Protein AF-A0A1M3NK78-F1 (afdb_monomer)

Radius of gyration: 29.76 Å; Cα contacts (8 Å, |Δi|>4): 459; chains: 1; bounding box: 93×45×105 Å

Solvent-accessible surface area (backbone atoms only — not comparable to full-atom values): 15848 Å² total; per-residue (Å²): 135,89,77,84,83,89,75,88,89,82,81,88,83,78,90,74,83,80,78,79,74,79,74,75,73,71,77,72,78,72,78,76,62,52,41,57,49,88,35,72,71,43,57,72,66,36,44,65,29,30,38,25,54,71,82,40,92,65,67,29,72,33,32,41,41,61,51,68,75,56,89,48,32,14,39,39,46,65,49,71,70,40,26,71,75,41,60,73,48,66,54,44,40,25,31,34,40,30,78,88,67,28,42,34,34,14,27,83,89,64,49,82,72,46,45,24,40,71,44,98,87,73,27,28,37,36,56,94,84,45,53,36,37,40,34,58,67,89,67,77,92,74,85,85,88,80,96,67,61,70,66,61,54,57,61,69,70,66,76,77,92,82,59,83,60,59,63,54,56,66,63,42,45,52,22,43,30,30,67,48,96,90,52,82,58,26,49,34,37,35,44,92,44,85,30,64,86,60,96,59,93,72,82,36,17,26,23,44,60,47,89,82,43,82,50,64,70,59,62,72,44,36,41,41,18,32,37,79,56,96,79,26,44,32,38,27,23,75,86,71,51,73,49,39,25,36,75,51,88,86,33,28,35,45,48,74,83,68,79,78,66,42,39,36,30,70,109

Foldseek 3Di:
DDDDDPDDDDDDDDDDPPPPPPPPPPPPPPQFAFDALPDPLNQVPFAWWWKDFPPDPDTFIKTSHSDDDDDQKGFIGGDPVRCVVPVLVVQWGTWTAGPLRWIWTHGPVRHTDWIWDQDPVRWTATPDPTRMIIHDPPDDDDDDDDPDCPVVVVVVVPDDDDDPVVVVQVPFAWKFKDQDPPDQTWIKGWDQDQFDDAPDDDTKGAMATDPPRPDPVCVQQGFGTWDDGDQWIWTAGPVRDIWIWHDDPQKTWTPPPPDGTMIMHHD

Secondary structure (DSSP, 8-state):
-----------------------------PPP-BPPTTSHHHHHH-EEEEEEETT-S--EEEEEEEEEEETTEEEEE--HHHHHHSGGGGT--EEEEBTTSPEEEE-TTS-EEEEEEEPTTSSEEESTT--EEEEETT--------S-THHHHHHHHS-----TTHHHHTT-EEEEEESBTTB-PEEEEEEEEE-SPPSSSS--E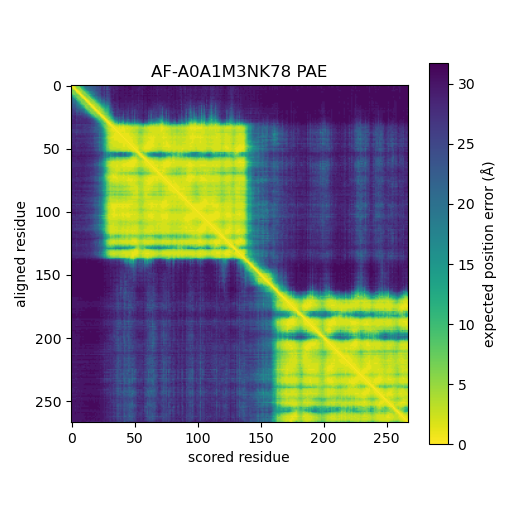EEEE-TT---HHHHHH-EEEEEEETTEEEEEETTS-EEEEEEETTEEEESS--SS--EEEE-

Mean predicted aligned error: 19.14 Å

Nearest PDB structures (foldseek):
  2z4i-assembly1_A  TM=3.840E-01  e=1.516E+00  Esc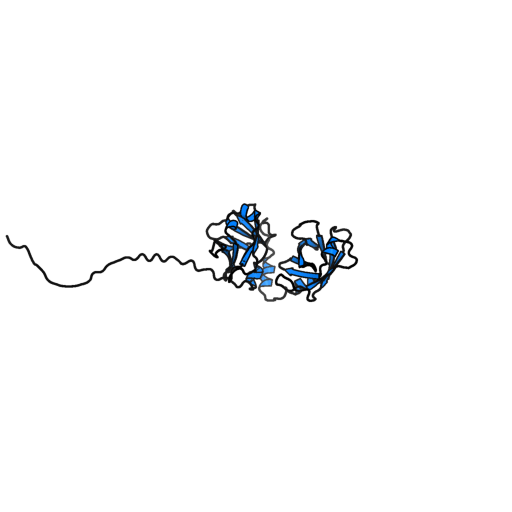herichia coli
  487d-assembly1_J  TM=2.325E-01  e=7.669E-01  Geobacillus stearothermophilus
  5j4d-assembly1_I  TM=2.392E-01  e=3.697E+00  Thermus thermophilus HB27
  5o60-assembly1_G  TM=2.044E-01  e=1.684E+00  Mycolicibacterium smegmatis MC2 155
  6pnr-assembly1_A  TM=3.436E-01  e=6.937E+00  Agathobacter rectalis

Sequence (267 aa):
MAARQKLIMRRAALLALATLAFTAGGAAAQSPKLLAPSSQPVAAVSGAWEISLGGGERKCRVQLNAKEIRGRHMLLGAPAACKASIPILTQAAQWGLGEDGAIHLFKPDGGALYLFRRDATGGFKAEGGADLVLEPVGKSAQETPRSESVTATLNALNGTVPAKDADRAALAGSYATGRARDGGACELRLERVPGPRAKSGGPVWTAALDAACSDEGLRIFDPVGWQYENGRIFLLAKRGSSIGFTRDGDAWRKDPESGRPLWMRKK

pLDDT: mean 73.61, std 18.44, range [27.64, 95.25]

Structure (mmCIF, N/CA/C/O backbone):
data_AF-A0A1M3NK78-F1
#
_entry.id   AF-A0A1M3NK78-F1
#
loop_
_atom_site.group_PDB
_atom_site.id
_atom_site.type_symbol
_atom_site.label_atom_id
_atom_site.label_alt_id
_atom_site.label_comp_id
_atom_site.label_asym_id
_atom_site.label_entity_id
_atom_site.label_seq_id
_atom_site.pdbx_PDB_ins_code
_atom_site.Cartn_x
_atom_site.Cartn_y
_atom_site.Cartn_z
_atom_site.occupancy
_atom_site.B_iso_or_equiv
_atom_site.auth_seq_id
_atom_site.auth_comp_id
_atom_site.auth_asym_id
_atom_site.auth_atom_id
_atom_site.pdbx_PDB_model_num
ATOM 1 N N . MET A 1 1 ? -69.031 12.502 76.635 1.00 47.03 1 MET A N 1
ATOM 2 C CA . MET A 1 1 ? -67.980 13.344 77.252 1.00 47.03 1 MET A CA 1
ATOM 3 C C . MET A 1 1 ? -66.832 12.443 77.686 1.00 47.03 1 MET A C 1
ATOM 5 O O . MET A 1 1 ? -67.122 11.337 78.114 1.00 47.03 1 MET A O 1
ATOM 9 N N . ALA A 1 2 ? -65.595 12.954 77.583 1.00 40.53 2 ALA A N 1
ATOM 10 C CA . ALA A 1 2 ? -64.299 12.353 77.953 1.00 40.53 2 ALA A CA 1
ATOM 11 C C . ALA A 1 2 ? -63.801 11.216 77.031 1.00 40.53 2 ALA A C 1
ATOM 13 O O . ALA A 1 2 ? -64.490 10.229 76.845 1.00 40.53 2 ALA A O 1
ATOM 14 N N . ALA A 1 3 ? -62.620 11.237 76.413 1.00 42.38 3 ALA A N 1
ATOM 15 C CA . ALA A 1 3 ? -61.483 12.159 76.413 1.00 42.38 3 ALA A CA 1
ATOM 16 C C . ALA A 1 3 ? -60.628 11.749 75.186 1.00 42.38 3 ALA A C 1
ATOM 18 O O . ALA A 1 3 ? -60.244 10.592 75.062 1.00 42.38 3 ALA A O 1
ATOM 19 N N . ARG A 1 4 ? -60.493 12.547 74.120 1.00 45.75 4 ARG A N 1
ATOM 20 C CA . ARG A 1 4 ? -59.487 13.613 73.948 1.00 45.75 4 ARG A CA 1
ATOM 21 C C . ARG A 1 4 ? -58.203 13.409 74.768 1.00 45.75 4 ARG A C 1
ATOM 23 O O . ARG A 1 4 ? -58.242 13.375 75.986 1.00 45.75 4 ARG A O 1
ATOM 30 N N . GLN A 1 5 ? -57.077 13.424 74.054 1.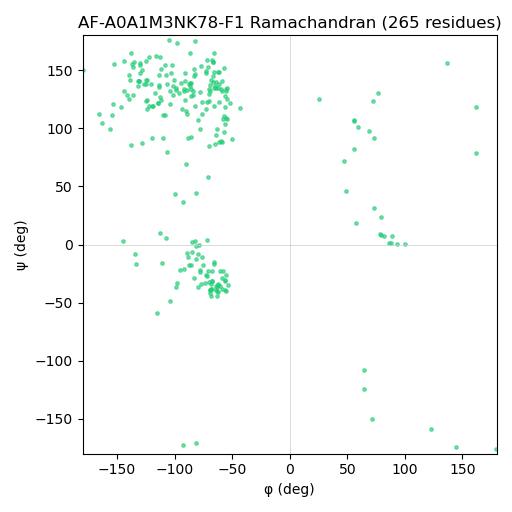00 44.34 5 GLN A N 1
ATOM 31 C CA . GLN A 1 5 ? -55.749 13.812 74.546 1.00 44.34 5 GLN A CA 1
ATOM 32 C C . GLN A 1 5 ? -55.037 12.819 75.483 1.00 44.34 5 GLN A C 1
ATOM 34 O O . GLN A 1 5 ? -55.060 12.954 76.701 1.00 44.34 5 GLN A O 1
ATOM 39 N N . LYS A 1 6 ? -54.226 11.926 74.897 1.00 43.25 6 LYS A N 1
ATOM 40 C CA . LYS A 1 6 ? -52.929 11.575 75.497 1.00 43.25 6 LYS A CA 1
ATOM 41 C C . LYS A 1 6 ? -51.796 12.123 74.639 1.00 43.25 6 LYS A C 1
ATOM 43 O O . LYS A 1 6 ? -51.352 11.562 73.647 1.00 43.25 6 LYS A O 1
ATOM 48 N N . LEU A 1 7 ? -51.456 13.322 75.070 1.00 39.75 7 LEU A N 1
ATOM 49 C CA . LEU A 1 7 ? -50.318 14.171 74.814 1.00 39.75 7 LEU A CA 1
ATOM 50 C C . LEU A 1 7 ? -48.986 13.434 75.112 1.00 39.75 7 LEU A C 1
ATOM 52 O O . LEU A 1 7 ? -48.857 12.819 76.163 1.00 39.75 7 LEU A O 1
ATOM 56 N N . ILE A 1 8 ? -48.015 13.567 74.199 1.00 41.41 8 ILE A N 1
ATOM 57 C CA . ILE A 1 8 ? -46.574 13.794 74.458 1.00 41.41 8 ILE A CA 1
ATOM 58 C C . ILE A 1 8 ? -45.827 12.777 75.353 1.00 41.41 8 ILE A C 1
ATOM 60 O O . ILE A 1 8 ? -45.916 12.847 76.568 1.00 41.41 8 ILE A O 1
ATOM 64 N N . MET A 1 9 ? -44.963 11.938 74.754 1.00 35.03 9 MET A N 1
ATOM 65 C CA . MET A 1 9 ? -43.518 11.803 75.081 1.00 35.03 9 MET A CA 1
ATOM 66 C C . MET A 1 9 ? -42.930 10.489 74.549 1.00 35.03 9 MET A C 1
ATOM 68 O O . MET A 1 9 ? -43.307 9.419 75.013 1.00 35.03 9 MET A O 1
ATOM 72 N N . ARG A 1 10 ? -41.941 10.607 73.651 1.00 40.50 10 ARG A N 1
ATOM 73 C CA . ARG A 1 10 ? -40.695 9.807 73.514 1.00 40.50 10 ARG A CA 1
ATOM 74 C C . ARG A 1 10 ? -40.161 10.044 72.094 1.00 40.50 10 ARG A C 1
ATOM 76 O O . ARG A 1 10 ? -40.597 9.423 71.142 1.00 40.50 10 ARG A O 1
ATOM 83 N N . ARG A 1 11 ? -39.504 11.186 71.875 1.00 40.56 11 ARG A N 1
ATOM 84 C CA . ARG A 1 11 ? -38.034 11.316 71.836 1.00 40.56 11 ARG A CA 1
ATOM 85 C C . ARG A 1 11 ? -37.379 10.381 70.809 1.00 40.56 11 ARG A C 1
ATOM 87 O O . ARG A 1 11 ? -37.206 9.205 71.078 1.00 40.56 11 ARG A O 1
ATOM 94 N N . ALA A 1 12 ? -36.949 11.018 69.718 1.00 42.84 12 ALA A N 1
ATOM 95 C CA . ALA A 1 12 ? -35.743 10.734 68.947 1.00 42.84 12 ALA A CA 1
ATOM 96 C C . ALA A 1 12 ? -35.595 9.332 68.336 1.00 42.84 12 ALA A C 1
ATOM 98 O O . ALA A 1 12 ? -35.097 8.422 68.982 1.00 42.84 12 ALA A O 1
ATOM 99 N N . ALA A 1 13 ? -35.866 9.228 67.035 1.00 44.59 13 ALA A N 1
ATOM 100 C CA . ALA A 1 13 ? -35.046 8.416 66.141 1.00 44.59 13 ALA A CA 1
ATOM 101 C C . ALA A 1 13 ? -35.309 8.812 64.682 1.00 44.59 13 ALA A C 1
ATOM 103 O O . ALA A 1 13 ? -36.319 8.446 64.097 1.00 44.59 13 ALA A O 1
ATOM 104 N N . LEU A 1 14 ? -34.340 9.547 64.136 1.00 43.34 14 LEU A N 1
ATOM 105 C CA . LEU A 1 14 ? -33.845 9.408 62.767 1.00 43.34 14 LEU A CA 1
ATOM 106 C C . LEU A 1 14 ? -34.782 9.815 61.617 1.00 43.34 14 LEU A C 1
ATOM 108 O O . LEU A 1 14 ? -35.556 9.031 61.077 1.00 43.34 14 LEU A O 1
ATOM 112 N N . LEU A 1 15 ? -34.546 11.048 61.148 1.00 46.38 15 LEU A N 1
ATOM 113 C CA . LEU A 1 15 ? -34.540 11.356 59.720 1.00 46.38 15 LEU A CA 1
ATOM 114 C C . LEU A 1 15 ? -33.784 10.244 58.973 1.00 46.38 15 LEU A C 1
ATOM 116 O O . LEU A 1 15 ? -32.578 10.091 59.162 1.00 46.38 15 LEU A O 1
ATOM 120 N N . ALA A 1 16 ? -34.466 9.531 58.085 1.00 47.75 16 ALA A N 1
ATOM 121 C CA . ALA A 1 16 ? -33.820 8.800 57.007 1.00 47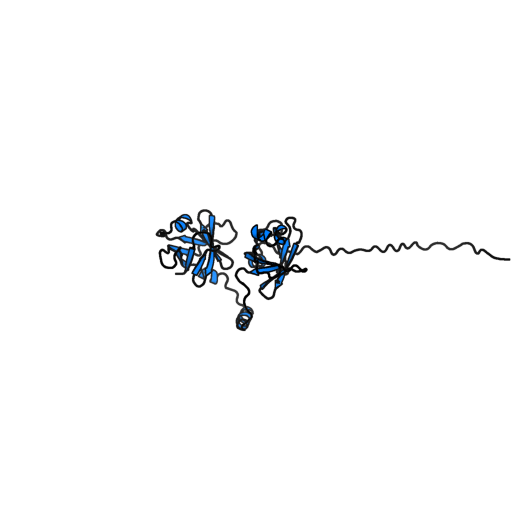.75 16 ALA A CA 1
ATOM 122 C C . ALA A 1 16 ? -34.349 9.362 55.687 1.00 47.75 16 ALA A C 1
ATOM 124 O O . ALA A 1 16 ? -35.385 8.945 55.172 1.00 47.75 16 ALA A O 1
ATOM 125 N N . LEU A 1 17 ? -33.628 10.366 55.176 1.00 46.12 17 LEU A N 1
ATOM 126 C CA . LEU A 1 17 ? -33.646 10.725 53.765 1.00 46.12 17 LEU A CA 1
ATOM 127 C C . LEU A 1 17 ? -33.279 9.471 52.963 1.00 46.12 17 LEU A C 1
ATOM 129 O O . LEU A 1 17 ? -32.121 9.063 52.953 1.00 46.12 17 LEU A O 1
ATOM 133 N N . ALA A 1 18 ? -34.239 8.889 52.256 1.00 45.50 18 ALA A N 1
ATOM 134 C CA . ALA A 1 18 ? -33.943 7.988 51.152 1.00 45.50 18 ALA A CA 1
ATOM 135 C C . ALA A 1 18 ? -33.860 8.817 49.863 1.00 45.50 18 ALA A C 1
ATOM 137 O O . ALA A 1 18 ? -34.722 8.751 48.990 1.00 45.50 18 ALA A O 1
ATOM 138 N N . THR A 1 19 ? -32.819 9.643 49.755 1.00 50.75 19 THR A N 1
ATOM 139 C CA . THR A 1 19 ? -32.325 10.102 48.455 1.00 50.75 19 THR A CA 1
ATOM 140 C C . THR A 1 19 ? -31.809 8.875 47.714 1.00 50.75 19 THR A C 1
ATOM 142 O O . THR A 1 19 ? -30.668 8.460 47.910 1.00 50.75 19 THR A O 1
ATOM 145 N N . LEU A 1 20 ? -32.659 8.272 46.879 1.00 47.66 20 LEU A N 1
ATOM 146 C CA . LEU A 1 20 ? -32.220 7.377 45.814 1.00 47.66 20 LEU A CA 1
ATOM 147 C C . LEU A 1 20 ? -31.401 8.213 44.828 1.00 47.66 20 LEU A C 1
ATOM 149 O O . LEU A 1 20 ? -31.917 8.767 43.860 1.00 47.66 20 LEU A O 1
ATOM 153 N N . ALA A 1 21 ? -30.107 8.336 45.115 1.00 46.28 21 ALA A N 1
ATOM 154 C CA . ALA A 1 21 ? -29.130 8.733 44.127 1.00 46.28 21 ALA A CA 1
ATOM 155 C C . ALA A 1 21 ? -29.129 7.639 43.055 1.00 46.28 21 ALA A C 1
ATOM 157 O O . ALA A 1 21 ? -28.539 6.575 43.234 1.00 46.28 21 ALA A O 1
ATOM 158 N N . PHE A 1 22 ? -29.830 7.898 41.950 1.00 48.16 22 PHE A N 1
ATOM 159 C CA . PHE A 1 22 ? -29.564 7.247 40.677 1.00 48.16 22 PHE A CA 1
ATOM 160 C C . PHE A 1 22 ? -28.112 7.576 40.318 1.00 48.16 22 PHE A C 1
ATOM 162 O O . PHE A 1 22 ? -27.818 8.578 39.667 1.00 48.16 22 PHE A O 1
ATOM 169 N N . THR A 1 23 ? -27.174 6.751 40.775 1.00 44.56 23 THR A N 1
ATOM 170 C CA . THR A 1 23 ? -25.858 6.672 40.162 1.00 44.56 23 THR A CA 1
ATOM 171 C C . THR A 1 23 ? -26.075 6.015 38.808 1.00 44.56 23 THR A C 1
ATOM 173 O O . THR A 1 23 ? -25.968 4.804 38.635 1.00 44.56 23 THR A O 1
ATOM 176 N N . ALA A 1 24 ? -26.435 6.839 37.822 1.00 46.09 24 ALA A N 1
ATOM 177 C CA . ALA A 1 24 ? -26.197 6.520 36.430 1.00 46.09 24 ALA A CA 1
ATOM 178 C C . ALA A 1 24 ? -24.680 6.356 36.295 1.00 46.09 24 ALA A C 1
ATOM 180 O O . ALA A 1 24 ? -23.945 7.321 36.089 1.00 46.09 24 ALA A O 1
ATOM 181 N N . GLY A 1 25 ? -24.205 5.130 36.519 1.00 41.41 25 GLY A N 1
ATOM 182 C CA . GLY A 1 25 ? -22.872 4.708 36.149 1.00 41.41 25 GLY A CA 1
ATOM 183 C C . GLY A 1 25 ? -22.788 4.841 34.642 1.00 41.41 25 GLY A C 1
ATOM 184 O O . GLY A 1 25 ? -23.122 3.912 33.913 1.00 41.41 25 GLY A O 1
ATOM 185 N N . GLY A 1 26 ? -22.407 6.028 34.172 1.00 41.09 26 GLY A N 1
ATOM 186 C CA . GLY A 1 26 ? -21.929 6.201 32.819 1.00 41.09 26 GLY A CA 1
ATOM 187 C C . GLY A 1 26 ? -20.788 5.215 32.668 1.00 41.09 26 GLY A C 1
ATOM 188 O O . GLY A 1 26 ? -19.748 5.378 33.305 1.00 41.09 26 GLY A O 1
ATOM 189 N N . ALA A 1 27 ? -21.018 4.152 31.900 1.00 42.66 27 ALA A N 1
ATOM 190 C CA . ALA A 1 27 ? -19.960 3.274 31.453 1.00 42.66 27 ALA A CA 1
ATOM 191 C C . ALA A 1 27 ? -18.972 4.169 30.706 1.00 42.66 27 ALA A C 1
ATOM 193 O O . ALA A 1 27 ? -19.208 4.554 29.562 1.00 42.66 27 ALA A O 1
ATOM 194 N N . ALA A 1 28 ? -17.915 4.595 31.398 1.00 41.78 28 ALA A N 1
ATOM 195 C CA . ALA A 1 28 ? -16.811 5.289 30.778 1.00 41.78 28 ALA A CA 1
ATOM 196 C C . ALA A 1 28 ? -16.290 4.328 29.714 1.00 41.78 28 ALA A C 1
ATOM 198 O O . ALA A 1 28 ? -15.755 3.271 30.051 1.00 41.78 28 ALA A O 1
ATOM 199 N N . ALA A 1 29 ? -16.540 4.649 28.444 1.00 53.59 29 ALA A N 1
ATOM 200 C CA . ALA A 1 29 ? -16.001 3.902 27.325 1.00 53.59 29 ALA A CA 1
ATOM 201 C C . ALA A 1 29 ? -14.482 3.895 27.507 1.00 53.59 29 ALA A C 1
ATOM 203 O O . ALA A 1 29 ? -13.826 4.926 27.358 1.00 53.59 29 ALA A O 1
ATOM 204 N N . GLN A 1 30 ? -13.947 2.761 27.957 1.00 58.94 30 GLN A N 1
ATOM 205 C CA . GLN A 1 30 ? -12.525 2.622 28.207 1.00 58.94 30 GLN A CA 1
ATOM 206 C C . GLN A 1 30 ? -11.816 2.841 26.876 1.00 58.94 30 GLN A C 1
ATOM 208 O O . GLN A 1 30 ? -12.112 2.164 25.889 1.00 58.94 30 GLN A O 1
ATOM 213 N N . SER A 1 31 ? -10.915 3.823 26.837 1.00 68.12 31 SER A N 1
ATOM 214 C CA . SER A 1 31 ? -10.095 4.064 25.657 1.00 68.12 31 SER A CA 1
ATOM 215 C C . SER A 1 31 ? -9.361 2.772 25.297 1.00 68.12 31 SER A C 1
ATOM 217 O O . SER A 1 31 ? -8.778 2.142 26.186 1.00 68.12 31 SER A O 1
ATOM 219 N N . PRO A 1 32 ? -9.386 2.352 24.023 1.00 80.56 32 PRO A N 1
ATOM 220 C CA . PRO A 1 32 ? -8.800 1.083 23.632 1.00 80.56 32 PRO A CA 1
ATOM 221 C C . PRO A 1 32 ? -7.304 1.086 23.929 1.00 80.56 32 PRO A C 1
ATOM 223 O O . PRO A 1 32 ? -6.597 2.069 23.680 1.00 80.56 32 PRO A O 1
ATOM 226 N N . LYS A 1 33 ? -6.802 -0.030 24.456 1.00 88.31 33 LYS A N 1
ATOM 227 C CA . LYS A 1 33 ? -5.370 -0.204 24.666 1.00 88.31 33 LYS A CA 1
ATOM 228 C C . LYS A 1 33 ? -4.726 -0.538 23.326 1.00 88.31 33 LYS A C 1
ATOM 230 O O . LYS A 1 33 ? -4.801 -1.664 22.843 1.00 88.31 33 LYS A O 1
ATOM 235 N N . LEU A 1 34 ? -4.145 0.483 22.708 1.00 90.12 34 LEU A N 1
ATOM 236 C CA . LEU A 1 34 ? -3.530 0.376 21.390 1.00 90.12 34 LEU A CA 1
ATOM 237 C C . LEU A 1 34 ? -2.107 -0.178 21.483 1.00 90.12 34 LEU A C 1
ATOM 239 O O . LEU A 1 34 ? -1.371 0.120 22.424 1.00 90.12 34 LEU A O 1
ATOM 243 N N . LEU A 1 35 ? -1.693 -0.936 20.477 1.00 80.69 35 LEU A N 1
ATOM 244 C CA . LEU A 1 35 ? -0.327 -1.404 20.284 1.00 80.69 35 LEU A CA 1
ATOM 245 C C . LEU A 1 35 ? 0.606 -0.260 19.863 1.00 80.69 35 LEU A C 1
ATOM 247 O O . LEU A 1 35 ? 0.179 0.781 19.368 1.00 80.69 35 LEU A O 1
ATOM 251 N N . ALA A 1 36 ? 1.908 -0.451 20.080 1.00 85.88 36 ALA A N 1
ATOM 252 C CA . ALA A 1 36 ? 2.916 0.522 19.671 1.00 85.88 36 ALA A CA 1
ATOM 253 C C . ALA A 1 36 ? 3.034 0.586 18.130 1.00 85.88 36 ALA A C 1
ATOM 255 O O . ALA A 1 36 ? 3.032 -0.475 17.494 1.00 85.88 36 ALA A O 1
ATOM 256 N N . PRO A 1 37 ? 3.220 1.777 17.524 1.00 76.62 37 PRO A N 1
ATOM 257 C CA . PRO A 1 37 ? 3.344 1.928 16.068 1.00 76.62 37 PRO A CA 1
ATOM 258 C C . PRO A 1 37 ? 4.464 1.091 15.428 1.00 76.62 37 PRO A C 1
ATOM 260 O O . PRO A 1 37 ? 4.333 0.621 14.304 1.00 76.62 37 PRO A O 1
ATOM 263 N N . SER A 1 38 ? 5.556 0.855 16.160 1.00 77.69 38 SER A N 1
ATOM 264 C CA . SER A 1 38 ? 6.699 0.043 15.718 1.00 77.69 38 SER A CA 1
ATOM 265 C C . SER A 1 38 ? 6.504 -1.470 15.880 1.00 77.69 38 SER A C 1
ATOM 267 O O . SER A 1 38 ? 7.403 -2.245 15.553 1.00 77.69 38 SER A O 1
ATOM 269 N N . SER A 1 39 ? 5.363 -1.916 16.411 1.00 72.00 39 SER A N 1
ATOM 270 C CA . SER A 1 39 ? 5.122 -3.332 16.679 1.00 72.00 39 SER A CA 1
ATOM 271 C C . SER A 1 39 ? 4.881 -4.133 15.395 1.00 72.00 39 SER A C 1
ATOM 273 O O . SER A 1 39 ? 4.290 -3.658 14.424 1.00 72.00 39 SER A O 1
ATOM 275 N N . GLN A 1 40 ? 5.304 -5.398 15.400 1.00 75.50 40 GLN A N 1
ATOM 276 C CA . GLN A 1 40 ? 5.126 -6.297 14.260 1.00 75.50 40 GLN A CA 1
ATOM 277 C C . GLN A 1 40 ? 3.651 -6.510 13.852 1.00 75.50 40 GLN A C 1
ATOM 279 O O . GLN A 1 40 ? 3.393 -6.541 12.647 1.00 75.50 40 GLN A O 1
ATOM 284 N N . PRO A 1 41 ? 2.672 -6.609 14.778 1.00 74.38 41 PRO A N 1
ATOM 285 C CA . PRO A 1 41 ? 1.257 -6.676 14.406 1.00 74.38 41 PRO A CA 1
ATOM 286 C C . PRO A 1 41 ? 0.764 -5.411 13.694 1.00 74.38 41 PRO A C 1
ATOM 288 O O . PRO A 1 41 ? 0.043 -5.512 12.705 1.00 74.38 41 PRO A O 1
ATOM 291 N N . VAL A 1 42 ? 1.202 -4.225 14.134 1.00 77.75 42 VAL A N 1
ATOM 292 C CA . VAL A 1 42 ? 0.881 -2.963 13.450 1.00 77.75 42 VAL A CA 1
ATOM 293 C C . VAL A 1 42 ? 1.473 -2.948 12.044 1.00 77.75 42 VAL A C 1
ATOM 295 O O . VAL A 1 42 ? 0.765 -2.613 11.095 1.00 77.75 42 VAL A O 1
ATOM 298 N N . ALA A 1 43 ? 2.728 -3.372 11.879 1.00 71.25 43 ALA A N 1
ATOM 299 C CA . ALA A 1 43 ? 3.358 -3.466 10.563 1.00 71.25 43 ALA A CA 1
ATOM 300 C C . ALA A 1 43 ? 2.622 -4.437 9.619 1.00 71.25 43 ALA A C 1
ATOM 302 O O . ALA A 1 43 ? 2.528 -4.168 8.427 1.00 71.25 43 ALA A O 1
ATOM 303 N N . ALA A 1 44 ? 2.069 -5.537 10.144 1.00 76.19 44 ALA A N 1
ATOM 304 C CA . ALA A 1 44 ? 1.328 -6.528 9.359 1.00 76.19 44 ALA A CA 1
ATOM 305 C C . ALA A 1 44 ? -0.049 -6.039 8.874 1.00 76.19 44 ALA A C 1
ATOM 307 O O . ALA A 1 44 ? -0.553 -6.532 7.869 1.00 76.19 44 ALA A O 1
ATOM 308 N N . VAL A 1 45 ? -0.665 -5.100 9.597 1.00 84.06 45 VAL A N 1
ATOM 309 C CA . VAL A 1 45 ? -1.976 -4.518 9.255 1.00 84.06 45 VAL A CA 1
ATOM 310 C C . VAL A 1 45 ? -1.832 -3.205 8.475 1.00 84.06 45 VAL A C 1
ATOM 312 O O . VAL A 1 45 ? -2.741 -2.805 7.750 1.00 84.06 45 VAL A O 1
ATOM 315 N N . SER A 1 46 ? -0.687 -2.537 8.588 1.00 84.56 46 SER A N 1
ATOM 316 C CA . SER A 1 46 ? -0.400 -1.297 7.866 1.00 84.56 46 SER A CA 1
ATOM 317 C C . SER A 1 46 ? -0.323 -1.514 6.353 1.00 84.56 46 SER A C 1
ATOM 319 O O . SER A 1 46 ? 0.116 -2.557 5.873 1.00 84.56 46 SER A O 1
ATOM 321 N N . GLY A 1 47 ? -0.707 -0.497 5.587 1.00 82.12 47 GLY A N 1
ATOM 322 C CA . GLY A 1 47 ? -0.738 -0.533 4.128 1.00 82.12 47 GLY A CA 1
ATOM 323 C C . GLY A 1 47 ? -2.117 -0.224 3.562 1.00 82.12 47 GLY A C 1
ATOM 324 O O . GLY A 1 47 ? -2.934 0.440 4.207 1.00 82.12 47 GLY A O 1
ATOM 325 N N . ALA A 1 48 ? -2.339 -0.666 2.324 1.00 84.94 48 ALA A N 1
ATOM 326 C CA . ALA A 1 48 ? -3.508 -0.287 1.545 1.00 84.94 48 ALA A CA 1
ATOM 327 C C . ALA A 1 48 ? -4.674 -1.240 1.789 1.00 84.94 48 ALA A C 1
ATOM 329 O O . ALA A 1 48 ? -4.518 -2.457 1.702 1.00 84.94 48 ALA A O 1
ATOM 330 N N . TRP A 1 49 ? -5.845 -0.656 2.021 1.00 90.44 49 TRP A N 1
ATOM 331 C CA . TRP A 1 49 ? -7.098 -1.364 2.258 1.00 90.44 49 TRP A CA 1
ATOM 332 C C . TRP A 1 49 ? -8.195 -0.801 1.365 1.00 90.44 49 TRP A C 1
ATOM 334 O O . TRP A 1 49 ? -8.204 0.393 1.058 1.00 90.44 49 TRP A O 1
ATOM 344 N N . GLU A 1 50 ? -9.120 -1.653 0.948 1.00 91.19 50 GLU A N 1
ATOM 345 C CA . GLU A 1 50 ? -10.361 -1.240 0.305 1.00 91.19 50 GLU A CA 1
ATOM 346 C C . GLU A 1 50 ? -11.440 -1.119 1.371 1.00 91.19 50 GLU A C 1
ATOM 348 O O . GLU A 1 50 ? -11.784 -2.100 2.021 1.00 91.19 50 GLU A O 1
ATOM 353 N N . ILE A 1 51 ? -11.958 0.090 1.571 1.00 90.94 51 ILE A N 1
ATOM 354 C CA . ILE A 1 51 ? -13.119 0.325 2.419 1.00 90.94 51 ILE A CA 1
ATOM 355 C C . ILE A 1 51 ? -14.374 0.441 1.556 1.00 90.94 51 ILE A C 1
ATOM 357 O O . ILE A 1 51 ? -14.383 1.160 0.552 1.00 90.94 51 ILE A O 1
ATOM 361 N N . SER A 1 52 ? -15.435 -0.250 1.949 1.00 89.75 52 SER A N 1
ATOM 362 C CA . SER A 1 52 ? -16.761 -0.159 1.335 1.00 89.75 52 SER A CA 1
ATOM 363 C C . SER A 1 52 ? -17.824 0.055 2.409 1.00 89.75 52 SER A C 1
ATOM 365 O O . SER A 1 52 ? -17.608 -0.258 3.580 1.00 89.75 52 SER A O 1
ATOM 367 N N . LEU A 1 53 ? -18.955 0.631 2.005 1.00 86.06 53 LEU A N 1
ATOM 368 C CA . LEU A 1 53 ? -20.154 0.780 2.825 1.00 86.06 53 LEU A CA 1
ATOM 369 C C . LEU A 1 53 ? -21.256 -0.093 2.220 1.00 86.06 53 LEU A C 1
ATOM 371 O O . LEU A 1 53 ? -21.446 -0.065 1.006 1.00 86.06 53 LEU A O 1
ATOM 375 N N . GLY A 1 54 ? -21.999 -0.833 3.036 1.00 71.88 54 GLY A N 1
ATOM 376 C CA . GLY A 1 54 ? -23.144 -1.612 2.569 1.00 71.88 54 GLY A CA 1
ATOM 377 C C . GLY A 1 54 ? -22.785 -2.9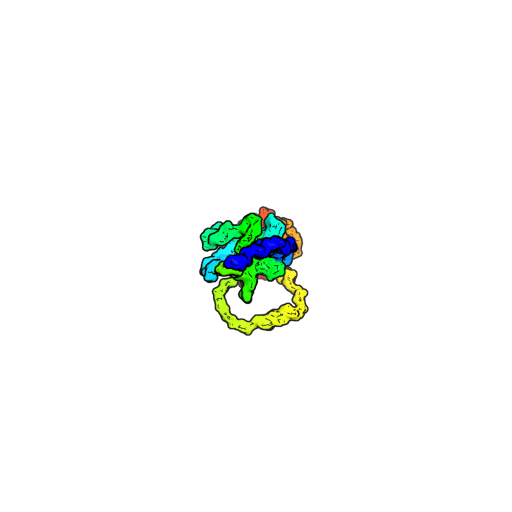45 1.902 1.00 71.88 54 GLY A C 1
ATOM 378 O O . GLY A 1 54 ? -23.616 -3.486 1.179 1.00 71.88 54 GLY A O 1
ATOM 379 N N . GLY A 1 55 ? -21.510 -3.364 1.947 1.00 62.19 55 GLY A N 1
ATOM 380 C CA . GLY A 1 55 ? -20.963 -4.310 0.959 1.00 62.19 55 GLY A CA 1
ATOM 381 C C . GLY A 1 55 ? -21.090 -3.809 -0.491 1.00 62.19 55 GLY A C 1
ATOM 382 O O . GLY A 1 55 ? -21.046 -4.601 -1.428 1.00 62.19 55 GLY A O 1
ATOM 383 N N . GLY A 1 56 ? -21.304 -2.501 -0.679 1.00 62.09 56 GLY A N 1
ATOM 384 C CA . GLY A 1 56 ? -21.621 -1.907 -1.968 1.00 62.09 56 GLY A CA 1
ATOM 385 C C . GLY A 1 56 ? -20.464 -1.987 -2.959 1.00 62.09 56 GLY A C 1
ATOM 386 O O . GLY A 1 56 ? -19.292 -2.039 -2.586 1.00 62.09 56 GLY A O 1
ATOM 387 N N . GLU A 1 57 ? -20.797 -1.908 -4.248 1.00 61.66 57 GLU A N 1
ATOM 388 C CA . GLU A 1 57 ? -19.829 -1.992 -5.354 1.00 61.66 57 GLU A CA 1
ATOM 389 C C . GLU A 1 57 ? -18.734 -0.917 -5.287 1.00 61.66 57 GLU A C 1
ATOM 391 O O . GLU A 1 57 ? -17.647 -1.059 -5.854 1.00 61.66 57 GLU A O 1
ATOM 396 N N . ARG A 1 58 ? -19.003 0.192 -4.587 1.00 71.69 58 ARG A N 1
ATOM 397 C CA . ARG A 1 58 ? -18.098 1.333 -4.528 1.00 71.69 58 ARG A CA 1
ATOM 398 C C . ARG A 1 58 ? -17.054 1.161 -3.429 1.00 71.69 58 ARG A C 1
ATOM 400 O O . ARG A 1 58 ? -17.238 1.581 -2.288 1.00 71.69 58 ARG A O 1
ATOM 407 N N . LYS A 1 59 ? -15.914 0.603 -3.825 1.00 82.88 59 LYS A N 1
ATOM 408 C CA . LYS A 1 59 ? -14.727 0.463 -2.981 1.00 82.88 59 LYS A CA 1
ATOM 409 C C . LYS A 1 59 ? -13.841 1.704 -3.047 1.00 82.88 59 LYS A C 1
ATOM 411 O O . LYS A 1 59 ? -13.604 2.274 -4.112 1.00 82.88 59 LYS A O 1
ATOM 416 N N . CYS A 1 60 ? -13.337 2.123 -1.895 1.00 84.69 60 CYS A N 1
ATOM 417 C CA . CYS A 1 60 ? -12.419 3.243 -1.743 1.00 84.69 60 CYS A CA 1
ATOM 418 C C . CYS A 1 60 ? -11.089 2.748 -1.187 1.00 84.69 60 CYS A C 1
ATOM 420 O O . CYS A 1 60 ? -11.059 2.071 -0.166 1.00 84.69 60 CYS A O 1
ATOM 422 N N . ARG A 1 61 ? -9.968 3.116 -1.809 1.00 89.56 61 ARG A N 1
ATOM 423 C CA . ARG A 1 61 ? -8.654 2.752 -1.271 1.00 89.56 61 ARG A CA 1
ATOM 424 C C . ARG A 1 61 ? -8.229 3.735 -0.182 1.00 89.56 61 ARG A C 1
ATOM 426 O O . ARG A 1 61 ? -8.050 4.923 -0.452 1.00 89.56 61 ARG A O 1
ATOM 433 N N . VAL A 1 62 ? -8.023 3.229 1.029 1.00 89.06 62 VAL A N 1
ATOM 434 C CA . VAL A 1 62 ? -7.465 3.959 2.175 1.00 89.06 62 VAL A CA 1
ATOM 435 C C . VAL A 1 62 ? -6.091 3.403 2.549 1.00 89.06 62 VAL A C 1
ATOM 437 O O . VAL A 1 62 ? -5.729 2.295 2.160 1.00 89.06 62 VAL A O 1
ATOM 440 N N . GLN A 1 63 ? -5.314 4.192 3.287 1.00 87.31 63 GLN A N 1
ATOM 441 C CA . GLN A 1 63 ? -3.988 3.831 3.776 1.00 87.31 63 GLN A CA 1
ATOM 442 C C . GLN A 1 63 ? -3.943 3.835 5.300 1.00 87.31 63 GLN A C 1
ATOM 444 O O . GLN A 1 63 ? -4.111 4.881 5.931 1.00 87.31 63 GLN A O 1
ATOM 449 N N . LEU A 1 64 ? -3.643 2.679 5.882 1.00 90.69 64 LEU A N 1
ATOM 450 C CA . LEU A 1 64 ? -3.300 2.531 7.291 1.00 90.69 64 LEU A CA 1
ATOM 451 C C . LEU A 1 64 ? -1.789 2.736 7.430 1.00 90.69 64 LEU A C 1
ATOM 453 O O . LEU A 1 64 ? -1.002 1.815 7.235 1.00 90.69 64 LEU A O 1
ATOM 457 N N . ASN A 1 65 ? -1.356 3.972 7.678 1.00 82.44 65 ASN A N 1
ATOM 458 C CA . ASN A 1 65 ? 0.071 4.286 7.760 1.00 82.44 65 ASN A CA 1
ATOM 459 C C . ASN A 1 65 ? 0.571 4.011 9.177 1.00 82.44 65 ASN A C 1
ATOM 461 O O . ASN A 1 65 ? -0.025 4.532 10.109 1.00 82.44 65 ASN A O 1
ATOM 465 N N . ALA A 1 66 ? 1.707 3.332 9.346 1.00 79.19 66 ALA A N 1
ATOM 466 C CA . ALA A 1 66 ? 2.333 3.104 10.658 1.00 79.19 66 ALA A CA 1
ATOM 467 C C . ALA A 1 66 ? 2.979 4.365 11.280 1.00 79.19 66 ALA A C 1
ATOM 469 O O . ALA A 1 66 ? 3.636 4.300 12.318 1.00 79.19 66 ALA A O 1
ATOM 470 N N . LYS A 1 67 ? 2.845 5.531 10.632 1.00 78.06 67 LYS A N 1
ATOM 471 C CA . LYS A 1 67 ? 3.400 6.791 11.129 1.00 78.06 67 LYS A CA 1
ATOM 472 C C . LYS A 1 67 ? 2.585 7.272 12.325 1.00 78.06 67 LYS A C 1
ATOM 474 O O . LYS A 1 67 ? 1.417 7.631 12.165 1.00 78.06 67 LYS A O 1
ATOM 479 N N . GLU A 1 68 ? 3.232 7.342 13.482 1.00 81.06 68 GLU A N 1
ATOM 480 C CA . GLU A 1 68 ? 2.673 7.950 14.686 1.00 81.06 68 GLU A CA 1
ATOM 481 C C . GLU A 1 68 ? 2.325 9.428 14.449 1.00 81.06 68 GLU A C 1
ATOM 483 O O . GLU A 1 68 ? 3.110 10.193 13.879 1.00 81.06 68 GLU A O 1
ATOM 488 N N . ILE A 1 69 ? 1.130 9.822 14.887 1.00 74.75 69 ILE A N 1
ATOM 489 C CA . ILE A 1 69 ? 0.688 11.219 14.954 1.00 74.75 69 ILE A CA 1
ATOM 490 C C . ILE A 1 69 ? 0.734 11.712 16.397 1.00 74.75 69 ILE A C 1
ATOM 492 O O . ILE A 1 69 ? 1.228 12.808 16.656 1.00 74.75 69 ILE A O 1
ATOM 496 N N . ARG A 1 70 ? 0.164 10.932 17.323 1.00 75.31 70 ARG A N 1
ATOM 497 C CA . ARG A 1 70 ? 0.068 11.283 18.741 1.00 75.31 70 ARG A CA 1
ATOM 498 C C . ARG A 1 70 ? -0.028 10.018 19.588 1.00 75.31 70 ARG A C 1
ATOM 500 O O . ARG A 1 70 ? -1.051 9.333 19.564 1.00 75.31 70 ARG A O 1
ATOM 507 N N . GLY A 1 71 ? 1.008 9.728 20.368 1.00 83.12 71 GLY A N 1
ATOM 508 C CA . GLY A 1 71 ? 1.013 8.586 21.276 1.00 83.12 71 GLY A CA 1
ATOM 509 C C . GLY A 1 71 ? 0.951 7.269 20.507 1.00 83.12 71 GLY A C 1
ATOM 510 O O . GLY A 1 71 ? 1.911 6.861 19.879 1.00 83.12 71 GLY A O 1
ATOM 511 N N . ARG A 1 72 ? -0.179 6.562 20.547 1.00 85.19 72 ARG A N 1
ATOM 512 C CA . ARG A 1 72 ? -0.339 5.300 19.793 1.00 85.19 72 ARG A CA 1
ATOM 513 C C . ARG A 1 72 ? -1.259 5.425 18.580 1.00 85.19 72 ARG A C 1
ATOM 515 O O . ARG A 1 72 ? -1.552 4.433 17.922 1.00 85.19 72 ARG A O 1
ATOM 522 N N . HIS A 1 73 ? -1.707 6.642 18.279 1.00 83.94 73 HIS A N 1
ATOM 523 C CA . HIS A 1 73 ? -2.547 6.927 17.124 1.00 83.94 73 HIS A CA 1
ATOM 524 C C . HIS A 1 73 ? -1.673 7.174 15.901 1.00 83.94 73 HIS A C 1
ATOM 526 O O . HIS A 1 73 ? -0.684 7.912 15.958 1.00 83.94 73 HIS A O 1
ATOM 532 N N . MET A 1 74 ? -2.071 6.591 14.780 1.00 91.31 74 MET A N 1
ATOM 533 C CA . MET A 1 74 ? -1.331 6.613 13.529 1.00 91.31 74 MET A CA 1
ATOM 534 C C . MET A 1 74 ? -2.163 7.224 12.399 1.00 91.31 74 MET A C 1
ATOM 536 O O . MET A 1 74 ? -3.385 7.330 12.497 1.00 91.31 74 MET A O 1
ATOM 540 N N . LEU A 1 75 ? -1.513 7.661 11.320 1.00 85.94 75 LEU A N 1
ATOM 541 C CA . LEU A 1 75 ? -2.179 8.386 10.232 1.00 85.94 75 LEU A CA 1
ATOM 542 C C . LEU A 1 75 ? -3.086 7.486 9.380 1.00 85.94 75 LEU A C 1
ATOM 544 O O . LEU A 1 75 ? -2.610 6.550 8.732 1.00 85.94 75 LEU A O 1
ATOM 548 N N . LEU A 1 76 ? -4.371 7.842 9.281 1.00 88.56 76 LEU A N 1
ATOM 549 C CA . LEU A 1 76 ? -5.281 7.297 8.271 1.00 88.56 76 LEU A CA 1
ATOM 550 C C . LEU A 1 76 ? -5.228 8.174 7.012 1.00 88.56 76 LEU A C 1
ATOM 552 O O . LEU A 1 76 ? -5.633 9.336 7.022 1.00 88.56 76 LEU A O 1
ATOM 556 N N . GLY A 1 77 ? -4.746 7.613 5.907 1.00 82.81 77 GLY A N 1
ATOM 557 C CA . GLY A 1 77 ? -4.769 8.260 4.601 1.00 82.81 77 GLY A CA 1
ATOM 558 C C . GLY A 1 77 ? -6.057 7.932 3.853 1.00 82.81 77 GLY A C 1
ATOM 559 O O . GLY A 1 77 ? -6.239 6.801 3.419 1.00 82.81 77 GLY A O 1
ATOM 560 N N . ALA A 1 78 ? -6.926 8.918 3.650 1.00 82.56 78 ALA A N 1
ATOM 561 C CA . ALA A 1 78 ? -8.118 8.782 2.812 1.00 82.56 78 ALA A CA 1
ATOM 562 C C . ALA A 1 78 ? -8.110 9.869 1.720 1.00 82.56 78 ALA A C 1
ATOM 564 O O . ALA A 1 78 ? -8.164 11.057 2.062 1.00 82.56 78 ALA A O 1
ATOM 565 N N . PRO A 1 79 ? -8.034 9.505 0.424 1.00 79.56 79 PRO A N 1
ATOM 566 C CA . PRO A 1 79 ? -8.114 10.462 -0.679 1.00 79.56 79 PRO A CA 1
ATOM 567 C C . PRO A 1 79 ? -9.411 11.280 -0.650 1.00 79.56 79 PRO A C 1
ATOM 569 O O . PRO A 1 79 ? -10.452 10.791 -0.213 1.00 79.56 79 PRO A O 1
ATOM 572 N N . ALA A 1 80 ? -9.382 12.507 -1.180 1.00 74.19 80 ALA A N 1
ATOM 573 C CA . ALA A 1 80 ? -10.553 13.392 -1.208 1.00 74.19 80 ALA A CA 1
ATOM 574 C C . ALA A 1 80 ? -11.777 12.744 -1.886 1.00 74.19 80 ALA A C 1
ATOM 576 O O . ALA A 1 80 ? -12.885 12.827 -1.365 1.00 74.19 80 ALA A O 1
ATOM 577 N N . ALA A 1 81 ? -11.565 12.008 -2.983 1.00 76.06 81 ALA A N 1
ATOM 578 C CA . ALA A 1 81 ? -12.627 11.265 -3.665 1.00 76.06 81 ALA A CA 1
ATOM 579 C C . ALA A 1 81 ? -13.266 10.174 -2.781 1.00 76.06 81 ALA A C 1
ATOM 581 O O . ALA A 1 81 ? -14.476 9.951 -2.843 1.00 76.06 81 ALA A O 1
ATOM 582 N N . CYS A 1 82 ? -12.469 9.524 -1.923 1.00 81.81 82 CYS A N 1
ATOM 583 C CA . CYS A 1 82 ? -12.969 8.532 -0.970 1.00 81.81 82 CYS A CA 1
ATOM 584 C C . CYS A 1 82 ? -13.812 9.195 0.120 1.00 81.81 82 CYS A C 1
ATOM 586 O O . CYS A 1 82 ? -14.888 8.706 0.444 1.00 81.81 82 CYS A O 1
ATOM 588 N N . LYS A 1 83 ? -13.370 10.349 0.633 1.00 82.62 83 LYS A N 1
ATOM 589 C CA . LYS A 1 83 ? -14.135 11.134 1.614 1.00 82.62 83 LYS A CA 1
ATOM 590 C C . LYS A 1 83 ? -15.464 11.642 1.056 1.00 82.62 83 LYS A C 1
ATOM 592 O O . LYS A 1 83 ? -16.447 11.662 1.784 1.00 82.62 83 LYS A O 1
ATOM 597 N N . ALA A 1 84 ? -15.497 12.010 -0.224 1.00 80.12 84 ALA A N 1
ATOM 598 C CA . ALA A 1 84 ? -16.726 12.410 -0.904 1.00 80.12 84 ALA A CA 1
ATOM 599 C C . ALA A 1 84 ? -17.704 11.236 -1.087 1.00 80.12 84 ALA A C 1
ATOM 601 O O . ALA A 1 84 ? -18.907 11.417 -0.946 1.00 80.12 84 ALA A O 1
ATOM 602 N N . SER A 1 85 ? -17.190 10.037 -1.384 1.00 79.56 85 SER A N 1
ATOM 603 C CA . SER A 1 85 ? -18.020 8.852 -1.660 1.00 79.56 85 SER A CA 1
ATOM 604 C C . SER A 1 85 ? -18.475 8.122 -0.395 1.00 79.56 85 SER A C 1
ATOM 606 O O . SER A 1 85 ? -19.521 7.486 -0.394 1.00 79.56 85 SER A O 1
ATOM 608 N N . ILE A 1 86 ? -17.688 8.197 0.680 1.00 84.75 86 ILE A N 1
ATOM 609 C CA . ILE A 1 86 ? -17.976 7.563 1.965 1.00 84.75 86 ILE A CA 1
ATOM 610 C C . ILE A 1 86 ? -17.842 8.651 3.041 1.00 84.75 86 ILE A C 1
ATOM 612 O O . ILE A 1 86 ? -16.761 8.819 3.617 1.00 84.75 86 ILE A O 1
ATOM 616 N N . PRO A 1 87 ? -18.926 9.406 3.323 1.00 80.56 87 PRO A N 1
ATOM 617 C CA . PRO A 1 87 ? -18.887 10.607 4.165 1.00 80.56 87 PRO A CA 1
ATOM 618 C C . PRO A 1 87 ? -18.295 10.387 5.556 1.00 80.56 87 PRO A C 1
ATOM 620 O O . PRO A 1 87 ? -17.716 11.292 6.146 1.00 80.56 87 PRO A O 1
ATOM 623 N N . ILE A 1 88 ? -18.366 9.165 6.070 1.00 81.06 88 ILE A N 1
ATOM 624 C CA . ILE A 1 88 ? -17.792 8.761 7.356 1.00 81.06 88 ILE A CA 1
ATOM 625 C C . ILE A 1 88 ? -16.270 8.986 7.437 1.00 81.06 88 ILE A C 1
ATOM 627 O O . ILE A 1 88 ? -15.730 9.292 8.499 1.00 81.06 88 ILE A O 1
ATOM 631 N N . LEU A 1 89 ? -15.578 8.933 6.293 1.00 84.81 89 LEU A N 1
ATOM 632 C CA . LEU A 1 89 ? -14.143 9.182 6.175 1.00 84.81 89 LEU A CA 1
ATOM 633 C C . LEU A 1 89 ? -13.792 10.673 6.255 1.00 84.81 89 LEU A C 1
ATOM 635 O O . LEU A 1 89 ? -12.617 11.015 6.376 1.00 84.81 89 LEU A O 1
ATOM 639 N N . THR A 1 90 ? -14.775 11.578 6.192 1.00 81.06 90 THR A N 1
ATOM 640 C CA . THR A 1 90 ? -14.537 13.015 6.422 1.00 81.06 90 THR A CA 1
ATOM 641 C C . THR A 1 90 ? -14.150 13.293 7.870 1.00 81.06 90 THR A C 1
ATOM 643 O O . THR A 1 90 ? -13.350 14.189 8.130 1.00 81.06 90 THR A O 1
ATOM 646 N N . GLN A 1 91 ? -14.673 12.487 8.795 1.00 81.12 91 GLN A N 1
ATOM 647 C CA . GLN A 1 91 ? -14.427 12.614 10.225 1.00 81.12 91 GLN A CA 1
ATOM 648 C C . GLN A 1 91 ? -13.240 11.768 10.684 1.00 81.12 91 GLN A C 1
ATOM 650 O O . GLN A 1 91 ? -12.667 12.068 11.723 1.00 81.12 91 GLN A O 1
ATOM 655 N N . ALA A 1 92 ? -12.850 10.738 9.931 1.00 85.94 92 ALA A N 1
ATOM 656 C CA . ALA A 1 92 ? -11.734 9.867 10.280 1.00 85.94 92 ALA A CA 1
ATOM 657 C C . ALA A 1 92 ? -10.393 10.439 9.795 1.00 85.94 92 ALA A C 1
ATOM 659 O O . ALA A 1 92 ? -10.215 10.762 8.619 1.00 85.94 92 ALA A O 1
ATOM 660 N N . ALA A 1 93 ? -9.424 10.535 10.703 1.00 83.00 93 ALA A N 1
ATOM 661 C CA . ALA A 1 93 ? -8.077 11.028 10.392 1.00 83.00 93 ALA A CA 1
ATOM 662 C C . ALA A 1 93 ? -6.963 10.156 10.974 1.00 83.00 93 ALA A C 1
ATOM 664 O O . ALA A 1 93 ? -5.809 10.255 10.551 1.00 83.00 93 ALA A O 1
ATOM 665 N N . GLN A 1 94 ? -7.297 9.306 11.942 1.00 88.50 94 GLN A N 1
ATOM 666 C CA . GLN A 1 94 ? -6.328 8.493 12.656 1.00 88.50 94 GLN A CA 1
ATOM 667 C C . GLN A 1 94 ? -6.843 7.065 12.787 1.00 88.50 94 GLN A C 1
ATOM 669 O O . GLN A 1 94 ? -8.051 6.822 12.746 1.00 88.50 94 GLN A O 1
ATOM 674 N N . TRP A 1 95 ? -5.918 6.135 12.972 1.00 95.25 95 TRP A N 1
ATOM 675 C CA . TRP A 1 95 ? -6.223 4.750 13.282 1.00 95.25 95 TRP A CA 1
ATOM 676 C C . TRP A 1 95 ? -5.287 4.208 14.364 1.00 95.25 95 TRP A C 1
ATOM 678 O O . TRP A 1 95 ? -4.243 4.792 14.661 1.00 95.25 95 TRP A O 1
ATOM 688 N N . GLY A 1 96 ? -5.665 3.082 14.950 1.00 94.31 96 GLY A N 1
ATOM 689 C CA . GLY A 1 96 ? -4.851 2.330 15.892 1.00 94.31 96 GLY A CA 1
ATOM 690 C C . GLY A 1 96 ? -5.226 0.856 15.860 1.00 94.31 96 GLY A C 1
ATOM 691 O O . GLY A 1 96 ? -6.346 0.508 15.490 1.00 94.31 96 GLY A O 1
ATOM 692 N N . LEU A 1 97 ? -4.288 -0.003 16.248 1.00 93.31 97 LEU A N 1
ATOM 693 C CA . LEU A 1 97 ? -4.533 -1.434 16.407 1.00 93.31 97 LEU A CA 1
ATOM 694 C C . LEU A 1 97 ? -4.632 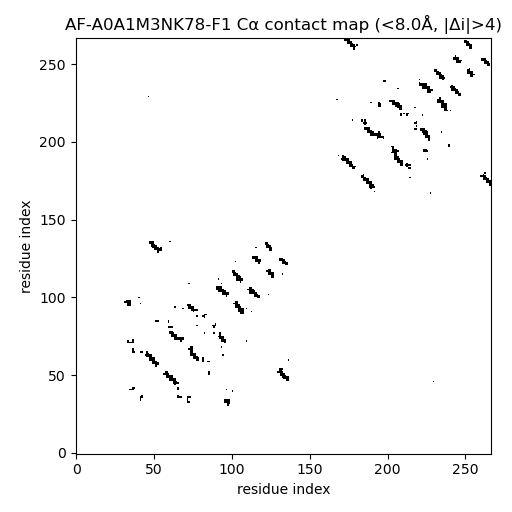-1.747 17.898 1.00 93.31 97 LEU A C 1
ATOM 696 O O . LEU A 1 97 ? -3.688 -1.457 18.632 1.00 93.31 97 LEU A O 1
ATOM 700 N N . GLY A 1 98 ? -5.755 -2.297 18.347 1.00 88.06 98 GLY A N 1
ATOM 701 C CA . GLY A 1 98 ? -5.928 -2.764 19.719 1.00 88.06 98 GLY A CA 1
ATOM 702 C C . GLY A 1 98 ? -5.054 -3.983 20.022 1.00 88.06 98 GLY A C 1
ATOM 703 O O . GLY A 1 98 ? -4.620 -4.700 19.119 1.00 88.06 98 GLY A O 1
ATOM 704 N N . GLU A 1 99 ? -4.787 -4.236 21.303 1.00 83.44 99 GLU A N 1
ATOM 705 C CA . GLU A 1 99 ? -4.133 -5.480 21.752 1.00 83.44 99 GLU A CA 1
ATOM 706 C C . GLU A 1 99 ? -4.949 -6.739 21.405 1.00 83.44 99 GLU A C 1
ATOM 708 O O . GLU A 1 99 ? -4.384 -7.819 21.252 1.00 83.44 99 GLU A O 1
ATOM 713 N N . ASP A 1 100 ? -6.258 -6.587 21.213 1.00 79.31 100 ASP A N 1
ATOM 714 C CA . ASP A 1 100 ? -7.190 -7.605 20.721 1.00 79.31 100 ASP A CA 1
ATOM 715 C C . ASP A 1 100 ? -7.140 -7.799 19.191 1.00 79.31 100 ASP A C 1
ATOM 717 O O . ASP A 1 100 ? -7.854 -8.635 18.635 1.00 79.31 100 ASP A O 1
ATOM 721 N N . GLY A 1 101 ? -6.293 -7.034 18.496 1.00 81.50 101 GLY A N 1
ATOM 722 C CA . GLY A 1 101 ? -6.129 -7.082 17.048 1.00 81.50 101 GLY A CA 1
ATOM 723 C C . GLY A 1 101 ? -7.221 -6.353 16.267 1.00 81.50 101 GLY A C 1
ATOM 724 O O . GLY A 1 101 ? -7.263 -6.485 15.042 1.00 81.50 101 GLY A O 1
ATOM 725 N N . ALA A 1 102 ? -8.092 -5.595 16.935 1.00 90.31 102 ALA A N 1
ATOM 726 C CA . ALA A 1 102 ? -9.135 -4.823 16.283 1.00 90.31 102 ALA A CA 1
ATOM 727 C C . ALA A 1 102 ? -8.604 -3.471 15.775 1.00 90.31 102 ALA A C 1
ATOM 729 O O . ALA A 1 102 ? -7.728 -2.851 16.383 1.00 90.31 102 ALA A O 1
ATOM 730 N N . ILE A 1 103 ? -9.120 -3.003 14.638 1.00 94.44 103 ILE A N 1
ATOM 731 C CA . ILE A 1 103 ? -8.748 -1.698 14.084 1.00 94.44 103 ILE A CA 1
ATOM 732 C C . ILE A 1 103 ? -9.714 -0.651 14.624 1.00 94.44 103 ILE A C 1
ATOM 734 O O . ILE A 1 103 ? -10.922 -0.734 14.423 1.00 94.44 103 ILE A O 1
ATOM 738 N N . HIS A 1 104 ? -9.174 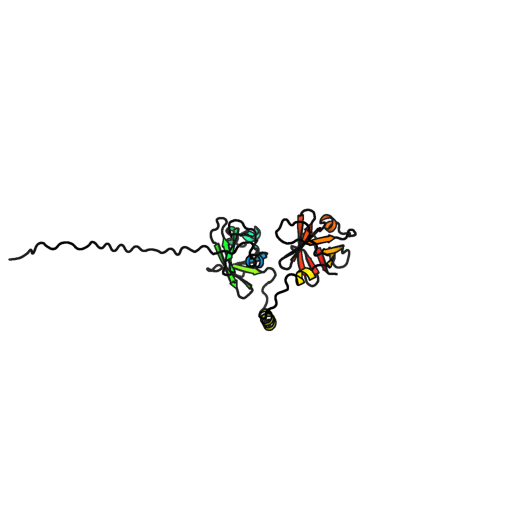0.381 15.254 1.00 94.62 104 HIS A N 1
ATOM 739 C CA . HIS A 1 104 ? -9.936 1.535 15.700 1.00 94.62 104 HIS A CA 1
ATOM 740 C C . HIS A 1 104 ? -9.685 2.708 14.759 1.00 94.62 104 HIS A C 1
ATOM 742 O O . HIS A 1 104 ? -8.531 3.023 14.470 1.00 94.62 104 HIS A O 1
ATOM 748 N N . LEU A 1 105 ? -10.745 3.376 14.307 1.00 93.56 105 LEU A N 1
ATOM 749 C CA . LEU A 1 105 ? -10.662 4.674 13.642 1.00 93.56 105 LEU A CA 1
ATOM 750 C C . LEU A 1 105 ? -11.021 5.784 14.621 1.00 93.56 105 LEU A C 1
ATOM 752 O O . LEU A 1 105 ? -11.960 5.649 15.408 1.00 93.56 105 LEU A O 1
ATOM 756 N N . PHE A 1 106 ? -10.308 6.901 14.519 1.00 88.44 106 PHE A N 1
ATOM 757 C CA . PHE A 1 106 ? -10.489 8.060 15.382 1.00 88.44 106 PHE A CA 1
ATOM 758 C C . PHE A 1 106 ? -10.622 9.356 14.579 1.00 88.44 106 PHE A C 1
ATOM 760 O O . PHE A 1 106 ? -10.108 9.504 13.459 1.00 88.44 106 PHE A O 1
ATOM 767 N N . LYS A 1 107 ? -11.291 10.318 15.209 1.00 84.88 107 LYS A N 1
ATOM 768 C CA . LYS A 1 107 ? -11.353 11.722 14.809 1.00 84.88 107 LYS A CA 1
ATOM 769 C C . LYS A 1 107 ? -9.978 12.398 14.918 1.00 84.88 107 LYS A C 1
ATOM 771 O O . LYS A 1 107 ? -9.084 11.884 15.595 1.00 84.88 107 LYS A O 1
ATOM 776 N N . PRO A 1 108 ? -9.786 13.584 14.307 1.00 80.75 108 PRO A N 1
ATOM 777 C CA . PRO A 1 108 ? -8.560 14.372 14.465 1.00 80.75 108 PRO A CA 1
ATOM 778 C C . PRO A 1 108 ? -8.205 14.724 15.922 1.00 80.75 108 PRO A C 1
ATOM 780 O O . PRO A 1 108 ? -7.026 14.840 16.271 1.00 80.75 108 PRO A O 1
ATOM 783 N N . ASP A 1 109 ? -9.212 14.875 16.780 1.00 79.69 109 ASP A N 1
ATOM 784 C CA . ASP A 1 109 ? -9.057 15.155 18.213 1.00 79.69 109 ASP A CA 1
ATOM 785 C C . ASP A 1 109 ? -8.710 13.903 19.045 1.00 79.69 109 ASP A C 1
ATOM 787 O O . ASP A 1 109 ? -8.335 14.029 20.206 1.00 79.69 109 ASP A O 1
ATOM 791 N N . GLY A 1 110 ? -8.752 12.707 18.444 1.00 82.44 110 GLY A N 1
ATOM 792 C CA . GLY A 1 110 ? -8.517 11.427 19.113 1.00 82.44 110 GLY A CA 1
ATOM 793 C C . GLY A 1 110 ? -9.783 10.742 19.634 1.00 82.44 110 GLY A C 1
ATOM 794 O O . GLY A 1 110 ? -9.679 9.649 20.187 1.00 82.44 110 GLY A O 1
ATOM 795 N N . GLY A 1 111 ? -10.972 11.322 19.440 1.00 85.19 111 GLY A N 1
ATOM 796 C CA . GLY A 1 111 ? -12.238 10.672 19.774 1.00 85.19 111 GLY A CA 1
ATOM 797 C C . GLY A 1 111 ? -12.487 9.429 18.915 1.00 85.19 111 GLY A C 1
ATOM 798 O O . GLY A 1 111 ? -12.274 9.457 17.702 1.00 85.19 111 GLY A O 1
ATOM 799 N N . ALA A 1 112 ? -12.945 8.335 19.526 1.00 89.12 112 ALA A N 1
ATOM 800 C CA . ALA A 1 112 ? -13.255 7.096 18.811 1.00 89.12 112 ALA A CA 1
ATOM 801 C C . ALA A 1 112 ? -14.411 7.289 17.809 1.00 89.12 112 ALA A C 1
ATOM 803 O O . ALA A 1 112 ? -15.386 7.983 18.100 1.00 89.12 112 ALA A O 1
ATOM 804 N N . LEU A 1 113 ? -14.287 6.681 16.625 1.00 89.00 113 LEU A N 1
ATOM 805 C CA . LEU A 1 113 ? -15.314 6.672 15.577 1.00 89.00 113 LEU A CA 1
ATOM 806 C C . LEU A 1 113 ? -15.848 5.271 15.318 1.00 89.00 113 LEU A C 1
ATOM 808 O O . LEU A 1 113 ? -17.045 5.049 15.441 1.00 89.00 113 LEU A O 1
ATOM 812 N N . TYR A 1 114 ? -14.960 4.347 14.948 1.00 91.19 114 TYR A N 1
ATOM 813 C CA . TYR A 1 114 ? -15.336 2.989 14.564 1.00 91.19 114 TYR A CA 1
ATOM 814 C C . TYR A 1 114 ? -14.363 1.976 15.125 1.00 91.19 114 TYR A C 1
ATOM 816 O O . TYR A 1 114 ? -13.162 2.232 15.211 1.00 91.19 114 TYR A O 1
ATOM 824 N N . LEU A 1 115 ? -14.910 0.817 15.459 1.00 91.75 115 LEU A N 1
ATOM 825 C CA . LEU A 1 115 ? -14.178 -0.385 15.798 1.00 91.75 115 LEU A CA 1
ATOM 826 C C . LEU A 1 115 ? -14.439 -1.410 14.704 1.00 91.75 115 LEU A C 1
ATOM 828 O O . LEU A 1 115 ? -15.589 -1.687 14.388 1.00 91.75 115 LEU A O 1
ATOM 832 N N . PHE A 1 116 ? -13.379 -1.956 14.135 1.00 92.81 116 PHE A N 1
ATOM 833 C CA . PHE A 1 116 ? -13.408 -2.974 13.104 1.00 92.81 116 PHE A CA 1
ATOM 834 C C . PHE A 1 116 ? -12.804 -4.256 13.656 1.00 92.81 116 PHE A C 1
ATOM 836 O O . PHE A 1 116 ? -11.637 -4.273 14.058 1.00 92.81 116 PHE A O 1
ATOM 843 N N . ARG A 1 117 ? -13.567 -5.347 13.638 1.00 90.12 117 ARG A N 1
ATOM 844 C CA . ARG A 1 117 ? -13.061 -6.667 14.014 1.00 90.12 117 ARG A CA 1
ATOM 845 C C . ARG A 1 117 ? -12.795 -7.518 12.802 1.00 90.12 117 ARG A C 1
ATOM 847 O O . ARG A 1 117 ? -13.477 -7.410 11.788 1.00 90.12 117 ARG A O 1
ATOM 854 N N . ARG A 1 118 ? -11.780 -8.363 12.936 1.00 84.69 118 ARG A N 1
ATOM 855 C CA . ARG A 1 118 ? -11.410 -9.316 11.902 1.00 84.69 118 ARG A CA 1
ATOM 856 C C . ARG A 1 118 ? -12.595 -10.232 11.610 1.00 84.69 118 ARG A C 1
ATOM 858 O O . ARG A 1 118 ? -13.197 -10.775 12.533 1.00 84.69 118 ARG A O 1
ATOM 865 N N . ASP A 1 119 ? -12.894 -10.407 10.333 1.00 79.56 119 ASP A N 1
ATOM 866 C CA . ASP A 1 119 ? -13.871 -11.381 9.868 1.00 79.56 119 ASP A CA 1
ATOM 867 C C . ASP A 1 119 ? -13.188 -12.681 9.406 1.00 79.56 119 ASP A C 1
ATOM 869 O O . ASP A 1 119 ? -11.958 -12.788 9.335 1.00 79.56 119 ASP A O 1
ATOM 873 N N . ALA A 1 120 ? -13.998 -13.690 9.084 1.00 69.88 120 ALA A N 1
ATOM 874 C CA . ALA A 1 120 ? -13.515 -15.000 8.652 1.00 69.88 120 ALA A CA 1
ATOM 875 C C . ALA A 1 120 ? -12.772 -14.982 7.298 1.00 69.88 120 ALA A C 1
ATOM 877 O O . ALA A 1 120 ? -12.059 -15.930 6.979 1.00 69.88 120 ALA A O 1
ATOM 878 N N . THR A 1 121 ? -12.914 -13.919 6.501 1.00 67.56 121 THR A N 1
ATOM 879 C CA . THR A 1 121 ? -12.293 -13.775 5.171 1.00 67.56 121 THR A CA 1
ATOM 880 C C . THR A 1 121 ? -10.900 -13.137 5.234 1.00 67.56 121 THR A C 1
ATOM 882 O O . THR A 1 121 ? -10.166 -13.092 4.239 1.00 67.56 121 THR A O 1
ATOM 885 N N . GLY A 1 122 ? -10.501 -12.674 6.423 1.00 71.62 122 GLY A N 1
ATOM 886 C CA . GLY A 1 122 ? -9.255 -11.951 6.657 1.00 71.62 122 GLY A CA 1
ATOM 887 C C . GLY A 1 122 ? -9.371 -10.437 6.457 1.00 71.62 122 GLY A C 1
ATOM 888 O O . GLY A 1 122 ? -8.361 -9.750 6.635 1.00 71.62 122 GLY A O 1
ATOM 889 N N . GLY A 1 123 ? -10.566 -9.936 6.128 1.00 84.25 123 GLY A N 1
ATOM 890 C CA . GLY A 1 123 ? -10.927 -8.524 6.193 1.00 84.25 123 GLY A CA 1
ATOM 891 C C . GLY A 1 123 ? -11.319 -8.102 7.608 1.00 84.25 123 GLY A C 1
ATOM 892 O O . GLY A 1 123 ? -11.126 -8.844 8.581 1.00 84.25 123 GLY A O 1
ATOM 893 N N . PHE A 1 124 ? -11.849 -6.890 7.732 1.00 90.38 124 PHE A N 1
ATOM 894 C CA . PHE A 1 124 ? -12.442 -6.407 8.967 1.00 90.38 124 PHE A CA 1
ATOM 895 C C . PHE A 1 124 ? -13.820 -5.805 8.725 1.00 90.38 124 PHE A C 1
ATOM 897 O O . PHE A 1 124 ? -14.008 -5.033 7.789 1.00 90.38 124 PHE A O 1
ATOM 904 N N . LYS A 1 125 ? -14.755 -6.062 9.637 1.00 91.06 125 LYS A N 1
ATOM 905 C CA . LYS A 1 125 ? -16.094 -5.477 9.627 1.00 91.06 125 LYS A CA 1
ATOM 906 C C . LYS A 1 125 ? -16.280 -4.545 10.817 1.00 91.06 125 LYS A C 1
ATOM 908 O O . LYS A 1 125 ? -15.854 -4.867 11.928 1.00 91.06 125 LYS A O 1
ATOM 913 N N . ALA A 1 126 ? -16.898 -3.393 10.580 1.00 91.19 126 ALA A N 1
ATOM 914 C CA . ALA A 1 126 ? -17.226 -2.455 11.640 1.00 91.19 126 ALA A CA 1
ATOM 915 C C . ALA A 1 126 ? -18.288 -3.028 12.592 1.00 91.19 126 ALA A C 1
ATOM 917 O O . ALA A 1 126 ? -19.253 -3.673 12.178 1.00 91.19 126 ALA A O 1
ATOM 918 N N . GLU A 1 127 ? -18.109 -2.772 13.883 1.00 86.31 127 GLU A N 1
ATOM 919 C CA . GLU A 1 127 ? -19.091 -3.057 14.924 1.00 86.31 127 GLU A CA 1
ATOM 920 C C . GLU A 1 127 ? -20.088 -1.900 15.082 1.00 86.31 127 GLU A C 1
ATOM 922 O O . GLU A 1 127 ? -19.862 -0.779 14.622 1.00 86.31 127 GLU A O 1
ATOM 927 N N . GLY A 1 128 ? -21.203 -2.165 15.768 1.00 73.38 128 GLY A N 1
ATOM 928 C CA . GLY A 1 128 ? -22.165 -1.120 16.135 1.00 73.38 128 GLY A CA 1
ATOM 929 C C . GLY A 1 128 ? -23.118 -0.692 15.015 1.00 73.38 128 GLY A C 1
ATOM 930 O O . GLY A 1 128 ? -23.647 0.412 15.060 1.00 73.38 128 GLY A O 1
ATOM 931 N N . GLY A 1 129 ? -23.351 -1.552 14.019 1.00 63.31 129 GLY A N 1
ATOM 932 C CA . GLY A 1 129 ? -24.378 -1.343 12.988 1.00 63.31 129 GLY A CA 1
ATOM 933 C C . GLY A 1 129 ? -23.939 -0.506 11.783 1.00 63.31 129 GLY A C 1
ATOM 934 O O . GLY A 1 129 ? -24.736 -0.296 10.872 1.00 63.31 129 GLY A O 1
ATOM 935 N N . ALA A 1 130 ? -22.681 -0.064 11.733 1.00 70.56 130 ALA A N 1
ATOM 936 C CA . ALA A 1 130 ? -22.109 0.482 10.509 1.00 70.56 130 ALA A CA 1
ATOM 937 C C . ALA A 1 130 ? -21.769 -0.661 9.549 1.00 70.56 130 ALA A C 1
ATOM 939 O O . ALA A 1 130 ? -20.978 -1.538 9.887 1.00 70.56 130 ALA A O 1
ATOM 940 N N . ASP A 1 131 ? -22.321 -0.642 8.336 1.00 83.94 131 ASP A N 1
ATOM 941 C CA . ASP A 1 131 ? -22.022 -1.663 7.323 1.00 83.94 131 ASP A CA 1
ATOM 942 C C . ASP A 1 131 ? -20.708 -1.370 6.583 1.00 83.94 131 ASP A C 1
ATOM 944 O O . ASP A 1 131 ? -20.632 -1.385 5.358 1.00 83.94 131 ASP A O 1
ATOM 948 N N . LEU A 1 132 ? -19.673 -0.996 7.336 1.00 88.38 132 LEU A N 1
ATOM 949 C CA . LEU A 1 132 ? -18.350 -0.718 6.799 1.00 88.38 132 LEU A CA 1
ATOM 950 C C . LEU A 1 132 ? -17.498 -1.980 6.829 1.00 88.38 132 LEU A C 1
ATOM 952 O O . LEU A 1 132 ? -17.393 -2.649 7.859 1.00 88.38 132 LEU A O 1
ATOM 956 N N . VAL A 1 133 ? -16.826 -2.247 5.717 1.00 91.06 133 VAL A N 1
ATOM 957 C CA . VAL A 1 133 ? -15.901 -3.373 5.577 1.00 91.06 133 VAL A CA 1
ATOM 958 C C . VAL A 1 133 ? -14.559 -2.856 5.077 1.00 91.06 133 VAL A C 1
ATOM 960 O O . VAL A 1 133 ? -14.518 -1.988 4.210 1.00 91.06 133 VAL A O 1
ATOM 963 N N . LEU A 1 134 ? -13.470 -3.376 5.641 1.00 89.62 134 LEU A N 1
ATOM 964 C CA . LEU A 1 134 ? -12.091 -3.190 5.204 1.00 89.62 134 LEU A CA 1
ATOM 965 C C . LEU A 1 134 ? -11.571 -4.508 4.632 1.00 89.62 134 LEU A C 1
ATOM 967 O O . LEU A 1 134 ? -11.334 -5.465 5.368 1.00 89.62 134 LEU A O 1
ATOM 971 N N . GLU A 1 135 ? -11.340 -4.544 3.330 1.00 89.38 135 GLU A N 1
ATOM 972 C CA . GLU A 1 135 ? -10.808 -5.703 2.621 1.00 89.38 135 GLU A CA 1
ATOM 973 C C . GLU A 1 135 ? -9.356 -5.452 2.194 1.00 89.38 135 GLU A C 1
ATOM 975 O O . GLU A 1 135 ? -8.982 -4.318 1.869 1.00 89.38 135 GLU A O 1
ATOM 980 N N . PRO A 1 136 ? -8.499 -6.486 2.186 1.00 81.31 136 PRO A N 1
ATOM 981 C CA . PRO A 1 136 ? -7.162 -6.349 1.636 1.00 81.31 136 PRO A CA 1
ATOM 982 C C . PRO A 1 136 ? -7.251 -6.050 0.134 1.00 81.31 136 PRO A C 1
ATOM 984 O O . PRO A 1 136 ? -7.977 -6.713 -0.609 1.00 81.31 136 PRO A O 1
ATOM 987 N N . VAL A 1 137 ? -6.470 -5.073 -0.329 1.00 80.56 137 VAL A N 1
ATOM 988 C CA . VAL A 1 137 ? -6.393 -4.733 -1.756 1.00 80.56 137 VAL A CA 1
ATOM 989 C C . VAL A 1 137 ? -5.993 -5.971 -2.568 1.00 80.56 137 VAL A C 1
ATOM 991 O O . VAL A 1 137 ? -4.979 -6.603 -2.279 1.00 80.56 137 VAL A O 1
ATOM 994 N N . GLY A 1 138 ? -6.774 -6.300 -3.601 1.00 60.94 138 GLY A N 1
ATOM 995 C CA . GLY A 1 138 ? -6.494 -7.418 -4.512 1.00 60.94 138 GLY A CA 1
ATOM 996 C C . GLY A 1 138 ? -7.281 -8.705 -4.243 1.00 60.94 138 GLY A C 1
ATOM 997 O O . GLY A 1 138 ? -7.129 -9.660 -4.998 1.00 60.94 138 GLY A O 1
ATOM 998 N N . LYS A 1 139 ? -8.157 -8.737 -3.231 1.00 48.06 139 LYS A N 1
ATOM 999 C CA . LYS A 1 139 ? -9.176 -9.787 -3.084 1.00 48.06 139 LYS A CA 1
ATOM 1000 C C . LYS A 1 139 ? -10.547 -9.219 -3.440 1.00 48.06 139 LYS A C 1
ATOM 1002 O O . LYS A 1 139 ? -11.319 -8.852 -2.563 1.00 48.06 139 LYS A O 1
ATOM 1007 N N . SER A 1 140 ? -10.853 -9.115 -4.732 1.00 35.62 140 SER A N 1
ATOM 1008 C CA . SER A 1 140 ? -12.254 -8.954 -5.124 1.00 35.62 140 SER A CA 1
ATOM 1009 C C . SER A 1 140 ? -12.965 -10.276 -4.858 1.00 35.62 140 SER A C 1
ATOM 1011 O O . SER A 1 140 ? -12.521 -11.319 -5.336 1.00 35.62 140 SER A O 1
ATOM 1013 N N . ALA A 1 141 ? -14.028 -10.227 -4.061 1.00 41.72 141 ALA A N 1
ATOM 1014 C CA . ALA A 1 141 ? -14.910 -11.347 -3.803 1.00 41.72 141 ALA A CA 1
ATOM 1015 C C . ALA A 1 141 ? -15.485 -11.879 -5.123 1.00 41.72 141 ALA A C 1
ATOM 1017 O O . ALA A 1 141 ? -16.301 -11.214 -5.753 1.00 41.72 141 ALA A O 1
ATOM 1018 N N . GLN A 1 142 ? -15.063 -13.077 -5.522 1.00 33.38 142 GLN A N 1
ATOM 1019 C CA . GLN A 1 142 ? -15.864 -13.955 -6.361 1.00 33.38 142 GLN A CA 1
ATOM 1020 C C . GLN A 1 142 ? -15.569 -15.414 -5.976 1.00 33.38 142 GLN A C 1
ATOM 1022 O O . GLN A 1 142 ? -14.442 -15.885 -6.093 1.00 33.38 142 GLN A O 1
ATOM 1027 N N . GLU A 1 143 ? -16.636 -16.070 -5.516 1.00 31.00 143 GLU A N 1
ATOM 1028 C CA . GLU A 1 143 ? -16.895 -17.515 -5.458 1.00 31.00 143 GLU A CA 1
ATOM 1029 C C . GLU A 1 143 ? -16.241 -18.416 -4.385 1.00 31.00 143 GLU A C 1
ATOM 1031 O O . GLU A 1 143 ? -15.047 -18.411 -4.102 1.00 31.00 143 GLU A O 1
ATOM 1036 N N . THR A 1 144 ? -17.123 -19.196 -3.754 1.00 36.31 144 THR A N 1
ATOM 1037 C CA . THR A 1 144 ? -16.942 -20.112 -2.617 1.00 36.31 144 THR A CA 1
ATOM 1038 C C . THR A 1 144 ? -16.385 -21.486 -3.074 1.00 36.31 144 THR A C 1
ATOM 1040 O O . THR A 1 144 ? -16.166 -21.699 -4.262 1.00 36.31 144 THR A O 1
ATOM 1043 N N . PRO A 1 145 ? -16.059 -22.425 -2.163 1.00 45.59 145 PRO A N 1
ATOM 1044 C CA . PRO A 1 145 ? -14.709 -22.938 -1.952 1.00 45.59 145 PRO A CA 1
ATOM 1045 C C . PRO A 1 145 ? -14.465 -24.329 -2.573 1.00 45.59 145 PRO A C 1
ATOM 1047 O O . PRO A 1 145 ? -15.368 -25.163 -2.630 1.00 45.59 145 PRO A O 1
ATOM 1050 N N . ARG A 1 146 ? -13.207 -24.655 -2.909 1.00 35.25 146 ARG A N 1
ATOM 1051 C CA . ARG A 1 146 ? -12.785 -26.057 -3.071 1.00 35.25 146 ARG A CA 1
ATOM 1052 C C . ARG A 1 146 ? -11.666 -26.398 -2.092 1.00 35.25 146 ARG A C 1
ATOM 1054 O O . ARG A 1 146 ? -10.615 -25.766 -2.062 1.00 35.25 146 ARG A O 1
ATOM 1061 N N . SER A 1 147 ? -11.981 -27.374 -1.250 1.00 41.16 147 SER A N 1
ATOM 1062 C CA . SER A 1 147 ? -11.161 -27.997 -0.219 1.00 41.16 147 SER A CA 1
ATOM 1063 C C . SER A 1 147 ? -9.787 -28.448 -0.718 1.00 41.16 147 SER A C 1
ATOM 1065 O O . SER A 1 147 ? -9.639 -29.593 -1.118 1.00 41.16 147 SER A O 1
ATOM 1067 N N . GLU A 1 148 ? -8.770 -27.594 -0.631 1.00 40.22 148 GLU A N 1
ATOM 1068 C CA . GLU A 1 148 ? -7.363 -28.037 -0.720 1.00 40.22 148 GLU A CA 1
ATOM 1069 C C . GLU A 1 148 ? -6.457 -27.407 0.356 1.00 40.22 148 GLU A C 1
ATOM 1071 O O . GLU A 1 148 ? -5.332 -27.849 0.576 1.00 40.22 148 GLU A O 1
ATOM 1076 N N . SER A 1 149 ? -6.954 -26.434 1.126 1.00 50.34 149 SER A N 1
ATOM 1077 C CA . SER A 1 149 ? -6.111 -25.667 2.057 1.00 50.34 149 SER A CA 1
ATOM 1078 C C . SER A 1 149 ? -5.889 -26.314 3.431 1.00 50.34 149 SER A C 1
ATOM 1080 O O . SER A 1 149 ? -5.076 -25.811 4.203 1.00 50.34 149 SER A O 1
ATOM 1082 N N . VAL A 1 150 ? -6.556 -27.428 3.758 1.00 45.94 150 VAL A N 1
ATOM 1083 C CA . VAL A 1 150 ? -6.444 -28.051 5.096 1.00 45.94 150 VAL A CA 1
ATOM 1084 C C . VAL A 1 150 ? -5.041 -28.636 5.329 1.00 45.94 150 VAL A C 1
ATOM 1086 O O . VAL A 1 150 ? -4.510 -28.553 6.436 1.00 45.94 150 VAL A O 1
ATOM 1089 N N . THR A 1 151 ? -4.370 -29.107 4.275 1.00 37.44 151 THR A N 1
ATOM 1090 C CA . THR A 1 151 ? -2.992 -29.620 4.362 1.00 37.44 151 THR A CA 1
ATOM 1091 C C . THR A 1 151 ? -1.966 -28.494 4.541 1.00 37.44 151 THR A C 1
ATOM 1093 O O . THR A 1 151 ? -0.981 -28.656 5.260 1.00 37.44 151 THR A O 1
ATOM 1096 N N . ALA A 1 152 ? -2.218 -27.312 3.963 1.00 43.12 152 ALA A N 1
ATOM 1097 C CA . ALA A 1 152 ? -1.353 -26.141 4.132 1.00 43.12 152 ALA A CA 1
ATOM 1098 C C . ALA A 1 152 ? -1.431 -25.564 5.559 1.00 43.12 152 ALA A C 1
ATOM 1100 O O . ALA A 1 152 ? -0.431 -25.082 6.089 1.00 43.12 152 ALA A O 1
ATOM 1101 N N . THR A 1 153 ? -2.596 -25.658 6.211 1.00 41.25 153 THR A N 1
ATOM 1102 C CA . THR A 1 153 ? -2.790 -25.191 7.593 1.00 41.25 153 THR A CA 1
ATOM 1103 C C . THR A 1 153 ? -2.206 -26.156 8.632 1.00 41.25 153 THR A C 1
ATOM 1105 O O . THR A 1 153 ? -1.649 -25.700 9.627 1.00 41.25 153 THR A O 1
ATOM 1108 N N . LEU A 1 154 ? -2.239 -27.472 8.388 1.00 38.97 154 LEU A N 1
ATOM 1109 C CA . LEU A 1 154 ? -1.602 -28.462 9.272 1.00 38.97 154 LEU A CA 1
ATOM 1110 C C . LEU A 1 154 ? -0.066 -28.375 9.251 1.00 38.97 154 LEU A C 1
ATOM 1112 O O . LEU A 1 154 ? 0.568 -28.511 10.295 1.00 38.97 154 LEU A O 1
ATOM 1116 N N . ASN A 1 155 ? 0.536 -28.038 8.106 1.00 39.66 155 ASN A N 1
ATOM 1117 C CA . ASN A 1 155 ? 1.987 -27.833 8.007 1.00 39.66 155 ASN A CA 1
ATOM 1118 C C . ASN A 1 155 ? 2.465 -26.533 8.679 1.00 39.66 155 ASN A C 1
ATOM 1120 O O . ASN A 1 155 ? 3.599 -26.466 9.146 1.00 39.66 155 ASN A O 1
ATOM 1124 N N . ALA A 1 156 ? 1.603 -25.517 8.790 1.00 42.03 156 ALA A N 1
ATOM 1125 C CA . ALA A 1 156 ? 1.920 -24.269 9.486 1.00 42.03 156 ALA A CA 1
ATOM 1126 C C . ALA A 1 156 ? 1.897 -24.397 11.025 1.00 42.03 156 ALA A C 1
ATOM 1128 O O . ALA A 1 156 ? 2.466 -23.553 11.716 1.00 42.03 156 ALA A O 1
ATOM 1129 N N . LEU A 1 157 ? 1.267 -25.447 11.567 1.00 44.53 157 LEU A N 1
ATOM 1130 C CA . LEU A 1 157 ? 1.179 -25.704 13.011 1.00 44.53 157 LEU A CA 1
ATOM 1131 C C . LEU A 1 157 ? 2.370 -26.513 13.560 1.00 44.53 157 LEU A C 1
ATOM 1133 O O . LEU A 1 157 ? 2.638 -26.448 14.756 1.00 44.53 157 LEU A O 1
ATOM 1137 N N . ASN A 1 158 ? 3.139 -27.195 12.703 1.00 36.09 158 ASN A N 1
ATOM 1138 C CA . ASN A 1 158 ? 4.260 -28.057 13.104 1.00 36.09 158 ASN A CA 1
ATOM 1139 C C . ASN A 1 158 ? 5.645 -27.405 12.959 1.00 36.09 158 ASN A C 1
ATOM 1141 O O . ASN A 1 158 ? 6.601 -28.042 12.531 1.00 36.09 158 ASN A O 1
ATOM 1145 N N . GLY A 1 159 ? 5.764 -26.143 13.377 1.00 39.75 159 GLY A N 1
ATOM 1146 C CA . GLY A 1 159 ? 7.039 -25.579 13.820 1.00 39.75 159 GLY A CA 1
ATOM 1147 C C . GLY A 1 159 ? 8.195 -25.660 12.820 1.00 39.75 159 GLY A C 1
ATOM 1148 O O . GLY A 1 159 ? 9.101 -26.476 12.956 1.00 39.75 159 GLY A O 1
ATOM 1149 N N . THR A 1 160 ? 8.243 -24.716 11.884 1.00 27.64 160 THR A N 1
ATOM 1150 C CA . THR A 1 160 ? 9.518 -24.180 11.382 1.00 27.64 160 THR A CA 1
ATOM 1151 C C . THR A 1 160 ? 9.291 -22.783 10.808 1.00 27.64 160 THR A C 1
ATOM 1153 O O . THR A 1 160 ? 8.832 -22.607 9.685 1.00 27.64 160 THR A O 1
ATOM 1156 N N . VAL A 1 161 ? 9.614 -21.754 11.593 1.00 42.62 161 VAL A N 1
ATOM 1157 C CA . VAL A 1 161 ? 9.967 -20.440 11.034 1.00 42.62 161 VAL A CA 1
ATOM 1158 C C . VAL A 1 161 ? 11.394 -20.599 10.514 1.00 42.62 161 VAL A C 1
ATOM 1160 O O . VAL A 1 161 ? 12.285 -20.853 11.326 1.00 42.62 161 VAL A O 1
ATOM 1163 N N . PRO A 1 162 ? 11.619 -20.541 9.186 1.00 42.22 162 PRO A N 1
ATOM 1164 C CA . PRO A 1 162 ? 12.127 -19.299 8.589 1.00 42.22 162 PRO A CA 1
ATOM 1165 C C . PRO A 1 162 ? 11.748 -19.099 7.101 1.00 42.22 162 PRO A C 1
ATOM 1167 O O . PRO A 1 162 ? 12.175 -19.863 6.244 1.00 42.22 162 PRO A O 1
ATOM 1170 N N . ALA A 1 163 ? 11.049 -18.008 6.751 1.00 41.09 163 ALA A N 1
ATOM 1171 C CA . ALA A 1 163 ? 10.860 -17.643 5.331 1.00 41.09 163 ALA A CA 1
ATOM 1172 C C . ALA A 1 163 ? 10.835 -16.134 5.002 1.00 41.09 163 ALA A C 1
ATOM 1174 O O . ALA A 1 163 ? 10.704 -15.770 3.844 1.00 41.09 163 ALA A O 1
ATOM 1175 N N . LYS A 1 164 ? 11.032 -15.205 5.952 1.00 54.50 164 LYS A N 1
ATOM 1176 C CA . LYS A 1 164 ? 11.006 -13.758 5.618 1.00 54.50 164 LYS A CA 1
ATOM 1177 C C . LYS A 1 164 ? 12.291 -13.243 4.946 1.00 54.50 164 LYS A C 1
ATOM 1179 O O . LYS A 1 164 ? 12.266 -12.218 4.267 1.00 54.50 164 LYS A O 1
ATOM 1184 N N . ASP A 1 165 ? 13.409 -13.946 5.129 1.00 42.72 165 ASP A N 1
ATOM 1185 C CA . ASP A 1 165 ? 14.699 -13.600 4.522 1.00 42.72 165 ASP A CA 1
ATOM 1186 C C . ASP A 1 165 ? 15.019 -14.389 3.257 1.00 42.72 165 ASP A C 1
ATOM 1188 O O . ASP A 1 165 ? 15.629 -13.822 2.355 1.00 42.72 165 ASP A O 1
ATOM 1192 N N . ALA A 1 166 ? 14.585 -15.649 3.166 1.00 41.31 166 ALA A N 1
ATOM 1193 C CA . ALA A 1 166 ? 14.789 -16.489 1.988 1.00 41.31 166 ALA A CA 1
ATOM 1194 C C . ALA A 1 166 ? 13.975 -15.977 0.790 1.00 41.31 166 ALA A C 1
ATOM 1196 O O . ALA A 1 166 ? 14.542 -15.782 -0.283 1.00 41.31 166 ALA A O 1
ATOM 1197 N N . ASP A 1 167 ? 12.705 -15.613 1.002 1.00 58.53 167 ASP A N 1
ATOM 1198 C CA . ASP A 1 167 ? 11.855 -15.018 -0.039 1.00 58.53 167 ASP A CA 1
ATOM 1199 C C . ASP A 1 167 ? 12.413 -13.679 -0.533 1.00 58.53 167 ASP A C 1
ATOM 1201 O O . ASP A 1 167 ? 12.337 -13.354 -1.712 1.00 58.53 167 ASP A O 1
ATOM 1205 N N . ARG A 1 168 ? 13.040 -12.906 0.361 1.00 57.94 168 ARG A N 1
ATOM 1206 C CA . ARG A 1 168 ? 13.652 -11.611 0.042 1.00 57.94 168 ARG A CA 1
ATOM 1207 C C . ARG A 1 168 ? 15.028 -11.750 -0.607 1.00 57.94 168 ARG A C 1
ATOM 1209 O O . ARG A 1 168 ? 15.364 -10.974 -1.496 1.00 57.94 168 ARG A O 1
ATOM 1216 N N . ALA A 1 169 ? 15.818 -12.736 -0.191 1.00 61.97 169 ALA A N 1
ATOM 1217 C CA . ALA A 1 169 ? 17.062 -13.109 -0.855 1.00 61.97 169 ALA A CA 1
ATOM 1218 C C . ALA A 1 169 ? 16.786 -13.622 -2.275 1.00 61.97 169 ALA A C 1
ATOM 1220 O O . ALA A 1 169 ? 17.526 -13.287 -3.195 1.00 61.97 169 ALA A O 1
ATOM 1221 N N . ALA A 1 170 ? 15.673 -14.330 -2.474 1.00 74.00 170 ALA A N 1
ATOM 1222 C CA . ALA A 1 170 ? 15.223 -14.783 -3.783 1.00 74.00 170 ALA A CA 1
ATOM 1223 C C . ALA A 1 170 ? 14.820 -13.635 -4.726 1.00 74.00 170 ALA A C 1
ATOM 1225 O O . ALA A 1 170 ? 14.747 -13.855 -5.933 1.00 74.00 170 ALA A O 1
ATOM 1226 N N . LEU A 1 171 ? 14.606 -12.409 -4.231 1.00 86.06 171 LEU A N 1
ATOM 1227 C CA . LEU A 1 171 ? 14.352 -11.233 -5.074 1.00 86.06 171 LEU A CA 1
ATOM 1228 C C . LEU A 1 171 ? 15.631 -10.549 -5.559 1.00 86.06 171 LEU A C 1
ATOM 1230 O O . LEU A 1 171 ? 15.574 -9.809 -6.539 1.00 86.06 171 LEU A O 1
ATOM 1234 N N . ALA A 1 172 ? 16.781 -10.800 -4.934 1.00 89.50 172 ALA A N 1
ATOM 1235 C CA . ALA A 1 172 ? 18.045 -10.315 -5.469 1.00 89.50 172 ALA A CA 1
ATOM 1236 C C . ALA A 1 172 ? 18.369 -11.027 -6.798 1.00 89.50 172 ALA A C 1
ATOM 1238 O O . ALA A 1 172 ? 18.040 -12.205 -6.996 1.00 89.50 172 ALA A O 1
ATOM 1239 N N . GLY A 1 173 ? 18.995 -10.304 -7.722 1.00 91.12 173 GLY A N 1
ATOM 1240 C CA . GLY A 1 173 ? 19.378 -10.806 -9.040 1.00 91.12 173 GLY A CA 1
ATOM 1241 C C . GLY A 1 173 ? 19.266 -9.759 -10.145 1.00 91.12 173 GLY A C 1
ATOM 1242 O O . GLY A 1 173 ? 18.983 -8.586 -9.890 1.00 91.12 173 GLY A O 1
ATOM 1243 N N . SER A 1 174 ? 19.492 -10.203 -11.379 1.00 91.88 174 SER A N 1
ATOM 1244 C CA . SER A 1 174 ? 19.320 -9.383 -12.578 1.00 91.88 174 SER A CA 1
ATOM 1245 C C . SER A 1 174 ? 17.879 -9.438 -13.075 1.00 91.88 174 SER A C 1
ATOM 1247 O O . SER A 1 174 ? 17.240 -10.488 -13.105 1.00 91.88 174 SER A O 1
ATOM 1249 N N . TYR A 1 175 ? 17.377 -8.287 -13.498 1.00 92.81 175 TYR A N 1
ATOM 1250 C CA . TYR A 1 175 ? 16.047 -8.097 -14.049 1.00 92.81 175 TYR A CA 1
ATOM 1251 C C . TYR A 1 175 ? 16.160 -7.452 -15.424 1.00 92.81 175 TYR A C 1
ATOM 1253 O O . TYR A 1 175 ? 16.980 -6.564 -15.647 1.00 92.81 175 TYR A O 1
ATOM 1261 N N . ALA A 1 176 ? 15.304 -7.875 -16.344 1.00 92.38 176 ALA A N 1
ATOM 1262 C CA . ALA A 1 176 ? 14.970 -7.082 -17.514 1.00 92.38 176 ALA A CA 1
ATOM 1263 C C . ALA A 1 176 ? 13.871 -6.093 -17.106 1.00 92.38 176 ALA A C 1
ATOM 1265 O O . ALA A 1 176 ? 12.878 -6.509 -16.513 1.00 92.38 176 ALA A O 1
ATOM 1266 N N . THR A 1 177 ? 14.049 -4.803 -17.381 1.00 91.44 177 THR A N 1
ATOM 1267 C CA . THR A 1 177 ? 13.065 -3.750 -17.096 1.00 91.44 177 THR A CA 1
ATOM 1268 C C . THR A 1 177 ? 12.863 -2.861 -18.314 1.00 91.44 177 THR A C 1
ATOM 1270 O O . THR A 1 177 ? 13.812 -2.550 -19.029 1.00 91.44 177 THR A O 1
ATOM 1273 N N . GLY A 1 178 ? 11.631 -2.450 -18.590 1.00 89.06 178 GLY A N 1
ATOM 1274 C CA . GLY A 1 178 ? 11.338 -1.681 -19.795 1.00 89.06 178 GLY A CA 1
ATOM 1275 C C . GLY A 1 178 ? 9.869 -1.322 -19.940 1.00 89.06 178 GLY A C 1
ATOM 1276 O O . GLY A 1 178 ? 9.048 -1.581 -19.058 1.00 89.06 178 GLY A O 1
ATOM 1277 N N . ARG A 1 179 ? 9.534 -0.686 -21.065 1.00 85.38 179 ARG A N 1
ATOM 1278 C CA . ARG A 1 179 ? 8.161 -0.236 -21.361 1.00 85.38 179 ARG A CA 1
ATOM 1279 C C . ARG A 1 179 ? 7.402 -1.196 -22.269 1.00 85.38 179 ARG A C 1
ATOM 1281 O O . ARG A 1 179 ? 6.209 -1.386 -22.069 1.00 85.38 179 ARG A O 1
ATOM 1288 N N . ALA A 1 180 ? 8.092 -1.805 -23.231 1.00 71.62 180 ALA A N 1
ATOM 1289 C CA . ALA A 1 180 ? 7.566 -2.861 -24.092 1.00 71.62 180 ALA A CA 1
ATOM 1290 C C . ALA A 1 180 ? 8.072 -4.215 -23.585 1.00 71.62 180 ALA A C 1
ATOM 1292 O O . ALA A 1 180 ? 9.234 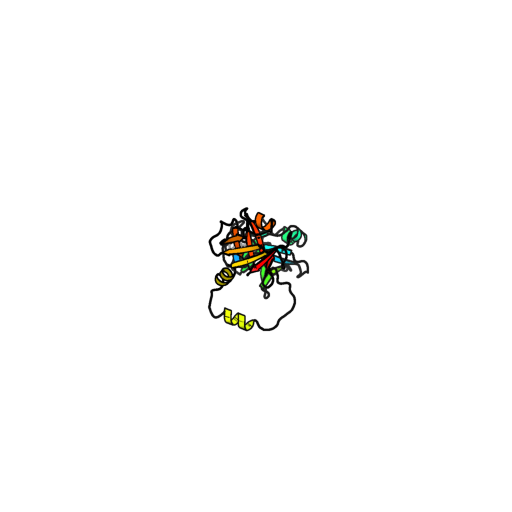-4.304 -23.190 1.00 71.62 180 ALA A O 1
ATOM 1293 N N . ARG A 1 181 ? 7.216 -5.243 -23.529 1.00 66.44 181 ARG A N 1
ATOM 1294 C CA . ARG A 1 181 ? 7.614 -6.582 -23.049 1.00 66.44 181 ARG A CA 1
ATOM 1295 C C . ARG A 1 181 ? 8.545 -7.310 -24.026 1.00 66.44 181 ARG A C 1
ATOM 1297 O O . ARG A 1 181 ? 9.355 -8.122 -23.589 1.00 66.44 181 ARG A O 1
ATOM 1304 N N . ASP A 1 182 ? 8.501 -6.925 -25.300 1.00 59.25 182 ASP A N 1
ATOM 1305 C CA . ASP A 1 182 ? 9.089 -7.702 -26.397 1.00 59.25 182 ASP A CA 1
ATOM 1306 C C . ASP A 1 182 ? 10.302 -7.014 -27.060 1.00 59.25 182 ASP A C 1
ATOM 1308 O O . ASP A 1 182 ? 10.786 -7.460 -28.096 1.00 59.25 182 ASP A O 1
ATOM 1312 N N . GLY A 1 183 ? 10.828 -5.926 -26.478 1.00 59.78 183 GLY A N 1
ATOM 1313 C CA . GLY A 1 183 ? 12.011 -5.237 -27.008 1.00 59.78 183 GLY A CA 1
ATOM 1314 C C . GLY A 1 183 ? 12.453 -4.015 -26.197 1.00 59.78 183 GLY A C 1
ATOM 1315 O O . GLY A 1 183 ? 11.636 -3.345 -25.566 1.00 59.78 183 GLY A O 1
ATOM 1316 N N . GLY A 1 184 ? 13.759 -3.717 -26.211 1.00 68.44 184 GLY A N 1
ATOM 1317 C CA . GLY A 1 184 ? 14.324 -2.518 -25.570 1.00 68.44 184 GLY A CA 1
ATOM 1318 C C . GLY A 1 184 ? 14.367 -2.558 -24.037 1.00 68.44 184 GLY A C 1
ATOM 1319 O O . GLY A 1 184 ? 14.214 -1.521 -23.394 1.00 68.44 184 GLY A O 1
ATOM 1320 N N . ALA A 1 185 ? 14.537 -3.744 -23.443 1.00 84.31 185 ALA A N 1
ATOM 1321 C CA . ALA A 1 185 ? 14.667 -3.885 -21.997 1.00 84.31 185 ALA A CA 1
ATOM 1322 C C . ALA A 1 185 ? 16.079 -3.505 -21.521 1.00 84.31 185 ALA A C 1
ATOM 1324 O O . ALA A 1 185 ? 17.078 -4.000 -22.040 1.00 84.31 185 ALA A O 1
ATOM 1325 N N . CYS A 1 186 ? 16.147 -2.665 -20.496 1.00 91.31 186 CYS A N 1
ATOM 1326 C CA . CYS A 1 186 ? 17.364 -2.376 -19.757 1.00 91.31 186 CYS A CA 1
ATOM 1327 C C . CYS A 1 186 ? 17.613 -3.450 -18.698 1.00 91.31 186 CYS A C 1
ATOM 1329 O O . CYS A 1 186 ? 16.673 -4.040 -18.160 1.00 91.31 186 CYS A O 1
ATOM 1331 N N . GLU A 1 187 ? 18.879 -3.689 -18.367 1.00 93.62 187 GLU A N 1
ATOM 1332 C CA . GLU A 1 187 ? 19.217 -4.531 -17.227 1.00 93.62 187 GLU A CA 1
ATOM 1333 C C . GLU A 1 187 ? 19.196 -3.717 -15.930 1.00 93.62 187 GLU A C 1
ATOM 1335 O O . GLU A 1 187 ? 19.752 -2.624 -15.847 1.00 93.62 187 GLU A O 1
ATOM 1340 N N . LEU A 1 188 ? 18.529 -4.264 -14.918 1.00 94.75 188 LEU A N 1
ATOM 1341 C CA . LEU A 1 188 ? 18.465 -3.732 -13.566 1.00 94.75 188 LEU A CA 1
ATOM 1342 C C . LEU A 1 188 ? 18.949 -4.807 -12.600 1.00 94.75 188 LEU A C 1
ATOM 1344 O O . LEU A 1 188 ? 18.396 -5.904 -12.563 1.00 94.75 188 LEU A O 1
ATOM 1348 N N . ARG A 1 189 ? 19.947 -4.490 -11.784 1.00 94.94 189 ARG A N 1
ATOM 1349 C CA . ARG A 1 189 ? 20.463 -5.393 -10.761 1.00 94.94 189 ARG A CA 1
ATOM 1350 C C . ARG A 1 189 ? 19.927 -5.004 -9.394 1.00 94.94 189 ARG A C 1
ATOM 1352 O O . ARG A 1 189 ? 20.040 -3.848 -8.996 1.00 94.94 189 ARG A O 1
ATOM 1359 N N . LEU A 1 190 ? 19.369 -5.977 -8.680 1.00 93.50 190 LEU A N 1
ATOM 1360 C CA . LEU A 1 190 ? 18.954 -5.851 -7.286 1.00 93.50 190 LEU A CA 1
ATOM 1361 C C . LEU A 1 190 ? 19.919 -6.660 -6.420 1.00 93.50 190 LEU A C 1
ATOM 1363 O O . LEU A 1 190 ? 19.948 -7.888 -6.495 1.00 93.50 190 LEU A O 1
ATOM 1367 N N . GLU A 1 191 ? 20.726 -5.988 -5.609 1.00 86.38 191 GLU A N 1
ATOM 1368 C CA . GLU A 1 191 ? 21.745 -6.620 -4.768 1.00 86.38 191 GLU A CA 1
ATOM 1369 C C . GLU A 1 191 ? 21.334 -6.569 -3.300 1.00 86.38 191 GLU A C 1
ATOM 1371 O O . GLU A 1 191 ? 20.611 -5.669 -2.896 1.00 86.38 191 GLU A O 1
ATOM 1376 N N . ARG A 1 192 ? 21.819 -7.499 -2.471 1.00 84.69 192 ARG A N 1
ATOM 1377 C CA . ARG A 1 192 ? 21.629 -7.481 -1.005 1.00 84.69 192 ARG A CA 1
ATOM 1378 C C . ARG A 1 192 ? 22.779 -6.771 -0.279 1.00 84.69 192 ARG A C 1
ATOM 1380 O O . ARG A 1 192 ? 23.170 -7.167 0.813 1.00 84.69 192 ARG A O 1
ATOM 1387 N N . VAL A 1 193 ? 23.310 -5.712 -0.879 1.00 82.69 193 VAL A N 1
ATOM 1388 C CA . VAL A 1 193 ? 24.291 -4.815 -0.250 1.00 82.69 193 VAL A CA 1
ATOM 1389 C C . VAL A 1 193 ? 23.533 -3.635 0.362 1.00 82.69 193 VAL A C 1
ATOM 1391 O O . VAL A 1 193 ? 22.582 -3.174 -0.267 1.00 82.69 193 VAL A O 1
ATOM 1394 N N . PRO A 1 194 ? 23.877 -3.154 1.573 1.00 83.50 194 PRO A N 1
ATOM 1395 C CA . PRO A 1 194 ? 23.247 -1.970 2.150 1.00 83.50 194 PRO A CA 1
ATOM 1396 C C . PRO A 1 194 ? 23.276 -0.781 1.183 1.00 83.50 194 PRO A C 1
ATOM 1398 O O . PRO A 1 194 ? 24.339 -0.359 0.732 1.00 83.50 194 PRO A O 1
ATOM 1401 N N . GLY A 1 195 ? 22.089 -0.271 0.864 1.00 78.12 195 GLY A N 1
ATOM 1402 C CA . GLY A 1 195 ? 21.889 0.837 -0.060 1.00 78.12 195 GLY A CA 1
ATOM 1403 C C . GLY A 1 195 ? 21.846 2.200 0.643 1.00 78.12 195 GLY A C 1
ATOM 1404 O O . GLY A 1 195 ? 22.087 2.310 1.849 1.00 78.12 195 GLY A O 1
ATOM 1405 N N . PRO A 1 196 ? 21.508 3.269 -0.094 1.00 72.88 196 PRO A N 1
ATOM 1406 C CA . PRO A 1 196 ? 21.393 4.608 0.472 1.00 72.88 196 PRO A CA 1
ATOM 1407 C C . PRO A 1 196 ? 20.296 4.682 1.543 1.00 72.88 196 PRO A C 1
ATOM 1409 O O . PRO A 1 196 ? 19.271 4.005 1.463 1.00 72.88 196 PRO A O 1
ATOM 1412 N N . ARG A 1 197 ? 20.495 5.547 2.546 1.00 63.72 197 ARG A N 1
ATOM 1413 C CA . ARG A 1 197 ? 19.533 5.773 3.639 1.00 63.72 197 ARG A CA 1
ATOM 1414 C C . ARG A 1 197 ? 18.167 6.182 3.070 1.00 63.72 197 ARG A C 1
ATOM 1416 O O . ARG A 1 197 ? 18.057 7.230 2.433 1.00 63.72 197 ARG A O 1
ATOM 1423 N N . ALA A 1 198 ? 17.123 5.391 3.320 1.00 60.56 198 ALA A N 1
ATOM 1424 C CA . ALA A 1 198 ? 15.764 5.787 2.963 1.00 60.56 198 ALA A CA 1
ATOM 1425 C C . ALA A 1 198 ? 15.231 6.884 3.886 1.00 60.56 198 ALA A C 1
ATOM 1427 O O . ALA A 1 198 ? 15.557 6.954 5.070 1.00 60.56 198 ALA A O 1
ATOM 1428 N N . LYS A 1 199 ? 14.354 7.723 3.324 1.00 54.59 199 LYS A N 1
ATOM 1429 C CA . LYS A 1 199 ? 13.537 8.684 4.081 1.00 54.59 199 LYS A CA 1
ATOM 1430 C C . LYS A 1 199 ? 12.344 8.008 4.774 1.00 54.59 199 LYS A C 1
ATOM 1432 O O . LYS A 1 199 ? 11.835 8.539 5.754 1.00 54.59 199 LYS A O 1
ATOM 1437 N N . SER A 1 200 ? 11.898 6.858 4.263 1.00 50.38 200 SER A N 1
ATOM 1438 C CA . SER A 1 200 ? 10.881 5.986 4.859 1.00 50.38 200 SER A CA 1
ATOM 1439 C C . SER A 1 200 ? 11.563 4.833 5.598 1.00 50.38 200 SER A C 1
ATOM 1441 O O . SER A 1 200 ? 12.525 4.263 5.091 1.00 50.38 200 SER A O 1
ATOM 1443 N N . GLY A 1 201 ? 11.114 4.525 6.817 1.00 57.81 201 GLY A N 1
ATOM 1444 C CA . GLY A 1 201 ? 11.734 3.495 7.656 1.00 57.81 201 GLY A CA 1
ATOM 1445 C C . GLY A 1 201 ? 11.738 2.111 6.997 1.00 57.81 201 GLY A C 1
ATOM 1446 O O . GLY A 1 201 ? 10.765 1.732 6.358 1.00 57.81 201 GLY A O 1
ATOM 1447 N N . GLY A 1 202 ? 12.839 1.375 7.167 1.00 64.62 202 GLY A N 1
ATOM 1448 C CA . GLY A 1 202 ? 13.058 0.041 6.600 1.00 64.62 202 GLY A CA 1
ATOM 1449 C C . GLY A 1 202 ? 14.476 -0.121 6.027 1.00 64.62 202 GLY A C 1
ATOM 1450 O O . GLY A 1 202 ? 15.129 0.876 5.709 1.00 64.62 202 GLY A O 1
ATOM 1451 N N . PRO A 1 203 ? 15.000 -1.356 5.926 1.00 71.75 203 PRO A N 1
ATOM 1452 C CA . PRO A 1 203 ? 16.283 -1.613 5.277 1.00 71.75 203 PRO A CA 1
ATOM 1453 C C . PRO A 1 203 ? 16.188 -1.383 3.761 1.00 71.75 203 PRO A C 1
ATOM 1455 O O . PRO A 1 203 ? 15.279 -1.891 3.110 1.00 71.75 203 PRO A O 1
ATOM 1458 N N . VAL A 1 204 ? 17.149 -0.637 3.212 1.00 80.81 204 VAL A N 1
ATOM 1459 C CA . VAL A 1 204 ? 17.321 -0.404 1.769 1.00 80.81 204 VAL A CA 1
ATOM 1460 C C . VAL A 1 204 ? 18.514 -1.197 1.286 1.00 80.81 204 VAL A C 1
ATOM 1462 O O . VAL A 1 204 ? 19.560 -1.184 1.939 1.00 80.81 204 VAL A O 1
ATOM 1465 N N . TRP A 1 205 ? 18.388 -1.818 0.122 1.00 88.75 205 TRP A N 1
ATOM 1466 C CA . TRP A 1 205 ? 19.503 -2.482 -0.537 1.00 88.75 205 TRP A CA 1
ATOM 1467 C C . TRP A 1 205 ? 19.839 -1.831 -1.874 1.00 88.75 205 TRP A C 1
ATOM 1469 O O . TRP A 1 205 ? 19.036 -1.076 -2.410 1.00 88.75 205 TRP A O 1
ATOM 1479 N N . THR A 1 206 ? 21.029 -2.086 -2.403 1.00 90.69 206 THR A N 1
ATOM 1480 C CA . THR A 1 206 ? 21.526 -1.457 -3.630 1.00 90.69 206 THR A CA 1
ATOM 1481 C C . THR A 1 206 ? 20.773 -1.944 -4.862 1.00 90.69 206 THR A C 1
ATOM 1483 O O . THR A 1 206 ? 20.632 -3.146 -5.088 1.00 90.69 206 THR A O 1
ATOM 1486 N N . ALA A 1 207 ? 20.306 -0.996 -5.672 1.00 92.94 207 ALA A N 1
ATOM 1487 C CA . ALA A 1 207 ? 19.868 -1.245 -7.039 1.00 92.94 207 ALA A CA 1
ATOM 1488 C C . ALA A 1 207 ? 20.824 -0.531 -7.997 1.00 92.94 207 ALA A C 1
ATOM 1490 O O . ALA A 1 207 ? 21.328 0.539 -7.660 1.00 92.94 207 ALA A O 1
ATOM 1491 N N . ALA A 1 208 ? 21.072 -1.113 -9.167 1.00 92.88 208 ALA A N 1
ATOM 1492 C CA . ALA A 1 208 ? 21.894 -0.498 -10.201 1.00 92.88 208 ALA A CA 1
ATOM 1493 C C . ALA A 1 208 ? 21.283 -0.745 -11.579 1.00 92.88 208 ALA A C 1
ATOM 1495 O O . ALA A 1 208 ? 21.018 -1.889 -11.953 1.00 92.88 208 ALA A O 1
ATOM 1496 N N . LEU A 1 209 ? 21.052 0.331 -12.328 1.00 93.94 209 LEU A N 1
ATOM 1497 C CA . LEU A 1 209 ? 20.659 0.259 -13.731 1.00 93.94 209 LEU A CA 1
ATOM 1498 C C . LEU A 1 209 ? 21.906 0.154 -14.607 1.00 93.94 209 LEU A C 1
ATOM 1500 O O . LEU A 1 209 ? 22.896 0.847 -14.371 1.00 93.94 209 LEU A O 1
ATOM 1504 N N . ASP A 1 210 ? 21.843 -0.683 -15.634 1.00 92.00 210 ASP A N 1
ATOM 1505 C CA . ASP A 1 210 ? 22.909 -0.781 -16.619 1.00 92.00 210 ASP A CA 1
ATOM 1506 C C . ASP A 1 210 ? 23.113 0.546 -17.372 1.00 92.00 210 ASP A C 1
ATOM 1508 O O . ASP A 1 210 ? 22.159 1.193 -17.816 1.00 92.00 210 ASP A O 1
ATOM 1512 N N . ALA A 1 211 ? 24.373 0.957 -17.529 1.00 86.94 211 ALA A N 1
ATOM 1513 C CA . ALA A 1 211 ? 24.724 2.235 -18.149 1.00 86.94 211 ALA A CA 1
ATOM 1514 C C . ALA A 1 211 ? 24.389 2.288 -19.653 1.00 86.94 211 ALA A C 1
ATOM 1516 O O . ALA A 1 211 ? 24.194 3.378 -20.202 1.00 86.94 211 ALA A O 1
ATOM 1517 N N . ALA A 1 212 ? 24.287 1.127 -20.311 1.00 87.50 212 ALA A N 1
ATOM 1518 C CA . ALA A 1 212 ? 23.887 0.999 -21.707 1.00 87.50 212 ALA A CA 1
ATOM 1519 C C . ALA A 1 212 ? 22.358 1.033 -21.888 1.00 87.50 212 ALA A C 1
ATOM 1521 O O . ALA A 1 212 ? 21.867 0.920 -23.011 1.00 87.50 212 ALA A O 1
ATOM 1522 N N . CYS A 1 213 ? 21.590 1.231 -20.807 1.00 89.94 213 CYS A N 1
ATOM 1523 C CA . CYS A 1 213 ? 20.147 1.407 -20.879 1.00 89.94 213 CYS A CA 1
ATOM 1524 C C . CYS A 1 213 ? 19.777 2.545 -21.842 1.00 89.94 213 CYS A C 1
ATOM 1526 O O . CYS A 1 213 ? 20.230 3.683 -21.685 1.00 89.94 213 CYS A O 1
ATOM 1528 N N . SER A 1 214 ? 18.926 2.238 -22.823 1.00 88.19 214 SER A N 1
ATOM 1529 C CA . SER A 1 214 ? 18.439 3.184 -23.833 1.00 88.19 214 SER A CA 1
ATOM 1530 C C . SER A 1 214 ? 17.181 3.946 -23.402 1.00 88.19 214 SER A C 1
ATOM 1532 O O . SER A 1 214 ? 16.784 4.899 -24.068 1.00 88.19 214 SER A O 1
ATOM 1534 N N . ASP A 1 215 ? 16.531 3.553 -22.299 1.00 88.81 215 ASP A N 1
ATOM 1535 C CA . ASP A 1 215 ? 15.346 4.246 -21.788 1.00 88.81 215 ASP A CA 1
ATOM 1536 C C . ASP A 1 215 ? 15.738 5.502 -20.997 1.00 88.81 215 ASP A C 1
ATOM 1538 O O . ASP A 1 215 ? 16.211 5.432 -19.861 1.00 88.81 215 ASP A O 1
ATOM 1542 N N . GLU A 1 216 ? 15.500 6.672 -21.589 1.00 87.25 216 GLU A N 1
ATOM 1543 C CA . GLU A 1 216 ? 15.808 7.971 -20.980 1.00 87.25 216 GLU A CA 1
ATOM 1544 C C . GLU A 1 216 ? 15.131 8.162 -19.615 1.00 87.25 216 GLU A C 1
ATOM 1546 O O . GLU A 1 216 ? 15.744 8.664 -18.675 1.00 87.25 216 GLU A O 1
ATOM 1551 N N . GLY A 1 217 ? 13.886 7.707 -19.462 1.00 86.88 217 GLY A N 1
ATOM 1552 C CA . GLY A 1 217 ? 13.157 7.853 -18.206 1.00 86.88 217 GLY A CA 1
ATOM 1553 C C . GLY A 1 217 ? 13.754 7.014 -17.075 1.00 86.88 217 GLY A C 1
ATOM 1554 O O . GLY A 1 217 ? 13.817 7.488 -15.942 1.00 86.88 217 GLY A O 1
ATOM 1555 N N . LEU A 1 218 ? 14.223 5.798 -17.369 1.00 88.19 218 LEU A N 1
ATOM 1556 C CA . LEU A 1 218 ? 14.939 4.966 -16.400 1.00 88.19 218 LEU A CA 1
ATOM 1557 C C . LEU A 1 218 ? 16.315 5.550 -16.060 1.00 88.19 218 LEU A C 1
ATOM 1559 O O . LEU A 1 218 ? 16.676 5.569 -14.885 1.00 88.19 218 LEU A O 1
ATOM 1563 N N . ARG A 1 219 ? 17.038 6.100 -17.045 1.00 90.56 219 ARG A N 1
ATOM 1564 C CA . ARG A 1 219 ? 18.312 6.805 -16.813 1.00 90.56 219 ARG A CA 1
ATOM 1565 C C . ARG A 1 219 ? 18.143 8.046 -15.936 1.00 90.56 219 ARG A C 1
ATOM 1567 O O . ARG A 1 219 ? 18.975 8.297 -15.078 1.00 90.56 219 ARG A O 1
ATOM 1574 N N . ILE A 1 220 ? 17.075 8.823 -16.139 1.00 88.00 220 ILE A N 1
ATOM 1575 C CA . ILE A 1 220 ? 16.763 10.002 -15.314 1.00 88.00 220 ILE A CA 1
ATOM 1576 C C . ILE A 1 220 ? 16.352 9.584 -13.900 1.00 88.00 220 ILE A C 1
ATOM 1578 O O . ILE A 1 220 ? 16.698 10.266 -12.932 1.00 88.00 220 ILE A O 1
ATOM 1582 N N . PHE A 1 221 ? 15.586 8.496 -13.784 1.00 88.81 221 PHE A N 1
ATOM 1583 C CA . PHE A 1 221 ? 15.188 7.946 -12.493 1.00 88.81 221 PHE A CA 1
ATOM 1584 C C . PHE A 1 221 ? 16.404 7.459 -11.695 1.00 88.81 221 PHE A C 1
ATOM 1586 O O . PHE A 1 221 ? 16.441 7.703 -10.493 1.00 88.81 221 PHE A O 1
ATOM 1593 N N . ASP A 1 222 ? 17.392 6.848 -12.360 1.00 90.31 222 ASP A N 1
ATOM 1594 C CA . ASP A 1 222 ? 18.669 6.403 -11.780 1.00 90.31 222 ASP A CA 1
ATOM 1595 C C . ASP A 1 222 ? 18.454 5.626 -10.463 1.00 90.31 222 ASP A C 1
ATOM 1597 O O . ASP A 1 222 ? 18.649 6.173 -9.366 1.00 90.31 222 ASP A O 1
ATOM 1601 N N . PRO A 1 223 ? 17.921 4.387 -10.538 1.00 92.62 223 PRO A N 1
ATOM 1602 C CA . PRO A 1 223 ? 17.626 3.600 -9.352 1.00 92.62 223 PRO A CA 1
ATOM 1603 C C . PRO A 1 223 ? 18.929 3.245 -8.636 1.00 92.62 223 PRO A C 1
ATOM 1605 O O . PRO A 1 223 ? 19.775 2.550 -9.188 1.00 92.62 223 PRO A O 1
ATOM 1608 N N . VAL A 1 224 ? 19.051 3.697 -7.390 1.00 92.62 224 VAL A N 1
ATOM 1609 C CA . VAL A 1 224 ? 20.214 3.458 -6.515 1.00 92.62 224 VAL A CA 1
ATOM 1610 C C . VAL A 1 224 ? 19.888 2.529 -5.352 1.00 92.62 224 VAL A C 1
ATOM 1612 O O . VAL A 1 224 ? 20.780 2.021 -4.675 1.00 92.62 224 VAL A O 1
ATOM 1615 N N . GLY A 1 225 ? 18.601 2.324 -5.078 1.00 91.06 225 GLY A N 1
ATOM 1616 C CA . GLY A 1 225 ? 18.155 1.467 -3.997 1.00 91.06 225 GLY A CA 1
ATOM 1617 C C . GLY A 1 225 ? 16.895 0.700 -4.350 1.00 91.06 225 GLY A C 1
ATOM 1618 O O . GLY A 1 225 ? 16.116 1.118 -5.206 1.00 91.06 225 GLY A O 1
ATOM 1619 N N . TRP A 1 226 ? 16.671 -0.403 -3.654 1.00 91.81 226 TRP A N 1
ATOM 1620 C CA . TRP A 1 226 ? 15.415 -1.125 -3.667 1.00 91.81 226 TRP A CA 1
ATOM 1621 C C . TRP A 1 226 ? 15.013 -1.570 -2.265 1.00 91.81 226 TRP A C 1
ATOM 1623 O O . TRP A 1 226 ? 15.837 -1.719 -1.359 1.00 91.81 226 TRP A O 1
ATOM 1633 N N . GLN A 1 227 ? 13.712 -1.756 -2.096 1.00 87.94 227 GLN A N 1
ATOM 1634 C CA . GLN A 1 227 ? 13.093 -2.290 -0.894 1.00 87.94 227 GLN A CA 1
ATOM 1635 C C . GLN A 1 227 ? 12.035 -3.309 -1.289 1.00 87.94 227 GLN A C 1
ATOM 1637 O O . GLN A 1 227 ? 11.440 -3.220 -2.364 1.00 87.94 227 GLN A O 1
ATOM 1642 N N . TYR A 1 228 ? 11.783 -4.253 -0.391 1.00 82.75 228 TYR A N 1
ATOM 1643 C CA . TYR A 1 228 ? 10.657 -5.163 -0.501 1.00 82.75 228 TYR A CA 1
ATOM 1644 C C . TYR A 1 228 ? 9.788 -5.039 0.740 1.00 82.75 228 TYR A C 1
ATOM 1646 O O . TYR A 1 228 ? 10.249 -5.293 1.856 1.00 82.75 228 TYR A O 1
ATOM 1654 N N . GLU A 1 229 ? 8.537 -4.652 0.532 1.00 74.81 229 GLU A N 1
ATOM 1655 C CA . GLU A 1 229 ? 7.562 -4.442 1.591 1.00 74.81 229 GLU A CA 1
ATOM 1656 C C . GLU A 1 229 ? 6.198 -4.948 1.119 1.00 74.81 229 GLU A C 1
ATOM 1658 O O . GLU A 1 229 ? 5.739 -4.601 0.033 1.00 74.81 229 GLU A O 1
ATOM 1663 N N . ASN A 1 230 ? 5.558 -5.795 1.928 1.00 69.88 230 ASN A N 1
ATOM 1664 C CA . ASN A 1 230 ? 4.181 -6.256 1.722 1.00 69.88 230 ASN A CA 1
ATOM 1665 C C . ASN A 1 230 ? 3.879 -6.771 0.300 1.00 69.88 230 ASN A C 1
ATOM 1667 O O . ASN A 1 230 ? 2.874 -6.400 -0.304 1.00 69.88 230 ASN A O 1
ATOM 1671 N N . GLY A 1 231 ? 4.754 -7.614 -0.259 1.00 75.06 231 GLY A N 1
ATOM 1672 C CA . GLY A 1 231 ? 4.531 -8.191 -1.592 1.00 75.06 231 GLY A CA 1
ATOM 1673 C C . GLY A 1 231 ? 4.916 -7.276 -2.753 1.00 75.06 231 GLY A C 1
ATOM 1674 O O . GLY A 1 231 ? 4.634 -7.606 -3.904 1.00 75.06 231 GLY A O 1
ATOM 1675 N N . ARG A 1 232 ? 5.539 -6.126 -2.474 1.00 82.19 232 ARG A N 1
ATOM 1676 C CA . ARG A 1 232 ? 5.877 -5.106 -3.466 1.00 82.19 232 ARG A CA 1
ATOM 1677 C C . ARG A 1 232 ? 7.355 -4.793 -3.458 1.00 82.19 232 ARG A C 1
ATOM 1679 O O . ARG A 1 232 ? 7.970 -4.688 -2.400 1.00 82.19 232 ARG A O 1
ATOM 1686 N N . ILE A 1 233 ? 7.900 -4.583 -4.648 1.00 87.56 233 ILE A N 1
ATOM 1687 C CA . ILE A 1 233 ? 9.249 -4.050 -4.817 1.00 87.56 233 ILE A CA 1
ATOM 1688 C C . ILE A 1 233 ? 9.135 -2.546 -5.024 1.00 87.56 233 ILE A C 1
ATOM 1690 O O . ILE A 1 233 ? 8.369 -2.089 -5.868 1.00 87.56 233 ILE A O 1
ATOM 1694 N N . PHE A 1 234 ? 9.909 -1.776 -4.274 1.00 88.25 234 PHE A N 1
ATOM 1695 C CA . PHE A 1 234 ? 10.056 -0.343 -4.476 1.00 88.25 234 PHE A CA 1
ATOM 1696 C C . PHE A 1 234 ? 11.464 -0.056 -4.964 1.00 88.25 234 PHE A C 1
ATOM 1698 O O . PHE A 1 234 ? 12.420 -0.419 -4.288 1.00 88.25 234 PHE A O 1
ATOM 1705 N N . LEU A 1 235 ? 11.596 0.615 -6.105 1.00 91.25 235 LEU A N 1
ATOM 1706 C CA . LEU A 1 235 ? 12.866 1.192 -6.537 1.00 91.25 235 LEU A CA 1
ATOM 1707 C C . LEU A 1 235 ? 12.962 2.627 -6.030 1.00 91.25 235 LEU A C 1
ATOM 1709 O O . LEU A 1 235 ? 11.974 3.362 -6.053 1.00 91.25 235 LEU A O 1
ATOM 1713 N N . LEU A 1 236 ? 14.151 3.023 -5.591 1.00 90.44 236 LEU A N 1
ATOM 1714 C CA . LEU A 1 236 ? 14.468 4.343 -5.072 1.00 90.44 236 LEU A CA 1
ATOM 1715 C C . LEU A 1 236 ? 15.451 5.033 -6.011 1.00 90.44 236 LEU A C 1
ATOM 1717 O O . LEU A 1 236 ? 16.555 4.541 -6.244 1.00 90.44 236 LEU A O 1
ATOM 1721 N N . ALA A 1 237 ? 15.046 6.192 -6.514 1.00 89.62 237 ALA A N 1
ATOM 1722 C CA . ALA A 1 237 ? 15.886 7.080 -7.297 1.00 89.62 237 ALA A CA 1
ATOM 1723 C C . ALA A 1 237 ? 16.953 7.741 -6.430 1.00 89.62 237 ALA A C 1
ATOM 1725 O O . ALA A 1 237 ? 16.710 8.069 -5.262 1.00 89.62 237 ALA A O 1
ATOM 1726 N N . LYS A 1 238 ? 18.078 8.106 -7.047 1.00 81.62 238 LYS A N 1
ATOM 1727 C CA . LYS A 1 238 ? 19.119 8.931 -6.413 1.00 81.62 238 LYS A CA 1
ATOM 1728 C C . LYS A 1 238 ? 18.575 10.236 -5.826 1.00 81.62 238 LYS A C 1
ATOM 1730 O O . LYS A 1 238 ? 19.026 10.698 -4.783 1.00 81.62 238 LYS A O 1
ATOM 1735 N N . ARG A 1 239 ? 17.568 10.821 -6.482 1.00 78.06 239 ARG A N 1
ATOM 1736 C CA . ARG A 1 239 ? 16.913 12.080 -6.080 1.00 78.06 239 ARG A CA 1
ATOM 1737 C C . ARG A 1 239 ? 15.794 11.897 -5.041 1.00 78.06 239 ARG A C 1
ATOM 1739 O O . ARG A 1 239 ? 15.170 12.874 -4.636 1.00 78.06 239 ARG A O 1
ATOM 1746 N N . GLY A 1 240 ? 15.556 10.669 -4.572 1.00 75.19 240 GLY A N 1
ATOM 1747 C CA . GLY A 1 240 ? 14.640 10.363 -3.469 1.00 75.19 240 GLY A CA 1
ATOM 1748 C C . GLY A 1 240 ? 13.180 10.111 -3.858 1.00 75.19 240 GLY A C 1
ATOM 1749 O O . GLY A 1 240 ? 12.344 9.990 -2.966 1.00 75.19 240 GLY A O 1
ATOM 1750 N N . SER A 1 241 ? 12.859 10.028 -5.150 1.00 83.12 241 SER A N 1
ATOM 1751 C CA . SER A 1 241 ? 11.570 9.513 -5.634 1.00 83.12 241 SER A CA 1
ATOM 1752 C C . SER A 1 241 ? 11.540 7.984 -5.568 1.00 83.12 241 SER A C 1
ATOM 1754 O O . SER A 1 241 ? 12.587 7.346 -5.662 1.00 83.12 241 SER A O 1
ATOM 1756 N N . SER A 1 242 ? 10.354 7.384 -5.451 1.00 85.56 242 SER A N 1
ATOM 1757 C CA . SER A 1 242 ? 10.200 5.928 -5.485 1.00 85.56 242 SER A CA 1
ATOM 1758 C C . SER A 1 242 ? 9.143 5.476 -6.487 1.00 85.56 242 SER A C 1
ATOM 1760 O O . SER A 1 242 ? 8.187 6.195 -6.779 1.00 85.56 242 SER A O 1
ATOM 1762 N N . ILE A 1 243 ? 9.336 4.276 -7.032 1.00 86.62 243 ILE A N 1
ATOM 1763 C CA . ILE A 1 243 ? 8.377 3.601 -7.908 1.00 86.62 243 ILE A CA 1
ATOM 1764 C C . ILE A 1 243 ? 8.089 2.231 -7.310 1.00 86.62 243 ILE A C 1
ATOM 1766 O O . ILE A 1 243 ? 9.010 1.449 -7.086 1.00 86.62 243 ILE A O 1
ATOM 1770 N N . GLY A 1 244 ? 6.813 1.958 -7.046 1.00 85.25 244 GLY A N 1
ATOM 1771 C CA . GLY A 1 244 ? 6.346 0.673 -6.546 1.00 85.25 244 GLY A CA 1
ATOM 1772 C C . GLY A 1 244 ? 5.970 -0.275 -7.675 1.00 85.25 244 GLY A C 1
ATOM 1773 O O . GLY A 1 244 ? 5.453 0.139 -8.712 1.00 85.25 244 GLY A O 1
ATOM 1774 N N . PHE A 1 245 ? 6.179 -1.560 -7.437 1.00 85.69 245 PHE A N 1
ATOM 1775 C CA . PHE A 1 245 ? 5.822 -2.639 -8.336 1.00 85.69 245 PHE A CA 1
ATOM 1776 C C . PHE A 1 245 ? 5.075 -3.722 -7.574 1.00 85.69 245 PHE A C 1
ATOM 1778 O O . PHE A 1 245 ? 5.411 -4.051 -6.436 1.00 85.69 245 PHE A O 1
ATOM 1785 N N . THR A 1 246 ? 4.065 -4.275 -8.223 1.00 82.69 246 THR A N 1
ATOM 1786 C CA . THR A 1 246 ? 3.276 -5.407 -7.738 1.00 82.69 246 THR A CA 1
ATOM 1787 C C . THR A 1 246 ? 3.557 -6.612 -8.614 1.00 82.69 246 THR A C 1
ATOM 1789 O O . THR A 1 246 ? 3.933 -6.464 -9.780 1.00 82.69 246 THR A O 1
ATOM 1792 N N . ARG A 1 247 ? 3.434 -7.806 -8.040 1.00 82.00 247 ARG A N 1
ATOM 1793 C CA . ARG A 1 247 ? 3.657 -9.042 -8.781 1.00 82.00 247 ARG A CA 1
ATOM 1794 C C . ARG A 1 247 ? 2.527 -9.261 -9.791 1.00 82.00 247 ARG A C 1
ATOM 1796 O O . ARG A 1 247 ? 1.362 -9.105 -9.445 1.00 82.00 247 ARG A O 1
ATOM 1803 N N . ASP A 1 248 ? 2.893 -9.619 -11.015 1.00 78.75 248 ASP A N 1
ATOM 1804 C CA . ASP A 1 248 ? 2.005 -9.889 -12.148 1.00 78.75 248 ASP A CA 1
ATOM 1805 C C . ASP A 1 248 ? 2.528 -11.138 -12.877 1.00 78.75 248 ASP A C 1
ATOM 1807 O O . ASP A 1 248 ? 3.363 -11.049 -13.779 1.00 78.75 248 ASP A O 1
ATOM 1811 N N . GLY A 1 249 ? 2.120 -12.319 -12.402 1.00 80.62 249 GLY A N 1
ATOM 1812 C CA . GLY A 1 249 ? 2.658 -13.600 -12.867 1.00 80.62 249 GLY A CA 1
ATOM 1813 C C . GLY A 1 249 ? 4.147 -13.781 -12.536 1.00 80.62 249 GLY A C 1
ATOM 1814 O O . GLY A 1 249 ? 4.560 -13.699 -11.374 1.00 80.62 249 GLY A O 1
ATOM 1815 N N . ASP A 1 250 ? 4.953 -14.050 -13.564 1.00 80.25 250 ASP A N 1
ATOM 1816 C CA . ASP A 1 250 ? 6.420 -14.133 -13.508 1.00 80.25 250 ASP A CA 1
ATOM 1817 C C . ASP A 1 250 ? 7.101 -12.753 -13.569 1.00 80.25 250 ASP A C 1
ATOM 1819 O O . ASP A 1 250 ? 8.293 -12.622 -13.277 1.00 80.25 250 ASP A O 1
ATOM 1823 N N . ALA A 1 251 ? 6.341 -11.714 -13.910 1.00 85.75 251 ALA A N 1
ATOM 1824 C CA . ALA A 1 251 ? 6.794 -10.343 -13.999 1.00 85.75 251 ALA A CA 1
ATOM 1825 C C . ALA A 1 251 ? 6.304 -9.505 -12.809 1.00 85.75 251 ALA A C 1
ATOM 1827 O O . ALA A 1 251 ? 5.555 -9.925 -11.925 1.00 85.75 251 ALA A O 1
ATOM 1828 N N . TRP A 1 252 ? 6.761 -8.266 -12.791 1.00 88.12 252 TRP A N 1
ATOM 1829 C CA . TRP A 1 252 ? 6.339 -7.226 -11.879 1.00 88.12 252 TRP A CA 1
ATOM 1830 C C . TRP A 1 252 ? 5.887 -6.033 -12.701 1.00 88.12 252 TRP A C 1
ATOM 1832 O O . TRP A 1 252 ? 6.548 -5.647 -13.668 1.00 88.12 252 TRP A O 1
ATOM 1842 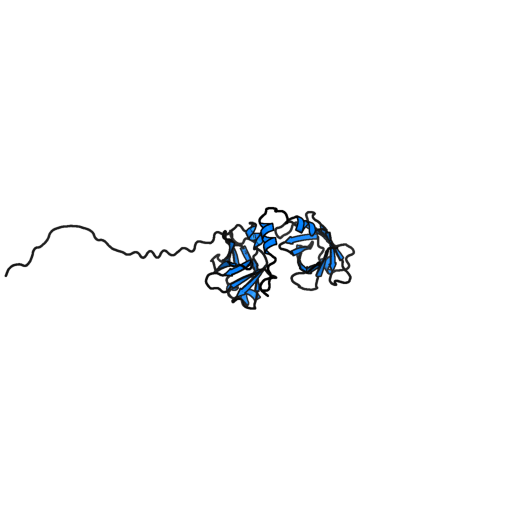N N . ARG A 1 253 ? 4.784 -5.415 -12.296 1.00 85.44 253 ARG A N 1
ATOM 1843 C CA . ARG A 1 253 ? 4.177 -4.279 -12.985 1.00 85.44 253 ARG A CA 1
ATOM 1844 C C . ARG A 1 253 ? 4.126 -3.079 -12.055 1.00 85.44 253 ARG A C 1
ATOM 1846 O O . ARG A 1 253 ? 3.829 -3.215 -10.866 1.00 85.44 253 ARG A O 1
ATOM 1853 N N . LYS A 1 254 ? 4.446 -1.903 -12.592 1.00 83.00 254 LYS A N 1
ATOM 1854 C CA . LYS A 1 254 ? 4.371 -0.636 -11.862 1.00 83.00 254 LYS A CA 1
ATOM 1855 C C . LYS A 1 254 ? 2.966 -0.426 -11.279 1.00 83.00 254 LYS A C 1
ATOM 1857 O O . LYS A 1 254 ? 1.978 -0.583 -11.987 1.00 83.00 254 LYS A O 1
ATOM 1862 N N . ASP A 1 255 ? 2.896 -0.032 -10.010 1.00 76.75 255 ASP A N 1
ATOM 1863 C CA . ASP A 1 255 ? 1.653 0.291 -9.300 1.00 76.75 255 ASP A CA 1
ATOM 1864 C C . ASP A 1 255 ? 1.825 1.576 -8.460 1.00 76.75 255 ASP A C 1
ATOM 1866 O O . ASP A 1 255 ? 2.773 1.648 -7.667 1.00 76.75 255 ASP A O 1
ATOM 1870 N N . PRO A 1 256 ? 0.929 2.579 -8.580 1.00 62.03 256 PRO A N 1
ATOM 1871 C CA . PRO A 1 256 ? -0.193 2.648 -9.526 1.00 62.03 256 PRO A CA 1
ATOM 1872 C C . PRO A 1 256 ? 0.285 2.768 -10.979 1.00 62.03 256 PRO A C 1
ATOM 1874 O O . PRO A 1 256 ? 1.392 3.252 -11.233 1.00 62.03 256 PRO A O 1
ATOM 1877 N N . GLU A 1 257 ? -0.558 2.375 -11.938 1.00 69.25 257 GLU A N 1
ATOM 1878 C CA . GLU A 1 257 ? -0.326 2.575 -13.381 1.00 69.25 257 GLU A CA 1
ATOM 1879 C C . GLU A 1 257 ? -0.462 4.050 -13.781 1.00 69.25 257 GLU A C 1
ATOM 1881 O O . GLU A 1 257 ? -1.295 4.441 -14.591 1.00 69.25 257 GLU A O 1
ATOM 1886 N N . SER A 1 258 ? 0.343 4.915 -13.173 1.00 64.12 258 SER A N 1
ATOM 1887 C CA . SER A 1 258 ? 0.417 6.322 -13.531 1.00 64.12 258 SER A CA 1
ATOM 1888 C C . SER A 1 258 ? 1.506 6.553 -14.579 1.00 64.12 258 SER A C 1
ATOM 1890 O O . SER A 1 258 ? 2.651 6.103 -14.440 1.00 64.12 258 SER A O 1
ATOM 1892 N N . GLY A 1 259 ? 1.168 7.296 -15.633 1.00 68.69 259 GLY A N 1
ATOM 1893 C CA . GLY A 1 259 ? 2.083 7.600 -16.734 1.00 68.69 259 GLY A CA 1
ATOM 1894 C C . GLY A 1 259 ? 2.374 6.391 -17.629 1.00 68.69 259 GLY A C 1
ATOM 1895 O O . GLY A 1 259 ? 1.538 5.514 -17.808 1.00 68.69 259 GLY A O 1
ATOM 1896 N N . ARG A 1 260 ? 3.571 6.353 -18.225 1.00 71.62 260 ARG A N 1
ATOM 1897 C CA . ARG A 1 260 ? 3.972 5.268 -19.136 1.00 71.62 260 ARG A CA 1
ATOM 1898 C C . ARG A 1 260 ? 4.163 3.948 -18.366 1.00 71.62 260 ARG A C 1
ATOM 1900 O O . ARG A 1 260 ? 4.812 3.982 -17.311 1.00 71.62 260 ARG A O 1
ATOM 1907 N N . PRO A 1 261 ? 3.679 2.808 -18.897 1.00 79.56 261 PRO A N 1
ATOM 1908 C CA . PRO A 1 261 ? 3.809 1.510 -18.246 1.00 79.56 261 PRO A CA 1
ATOM 1909 C C . PRO A 1 261 ? 5.280 1.134 -18.081 1.00 79.56 261 PRO A C 1
ATOM 1911 O O . PRO A 1 261 ? 6.140 1.525 -18.878 1.00 79.56 261 PRO A O 1
ATOM 1914 N N . LEU A 1 262 ? 5.557 0.395 -17.013 1.00 87.25 262 LEU A N 1
ATOM 1915 C CA . LEU A 1 262 ? 6.880 -0.115 -16.700 1.00 87.25 262 LEU A CA 1
ATOM 1916 C C . LEU A 1 262 ? 6.721 -1.496 -16.073 1.00 87.25 262 LEU A C 1
ATOM 1918 O O . LEU A 1 262 ? 5.905 -1.686 -15.165 1.00 87.25 262 LEU A O 1
ATOM 1922 N N . TRP A 1 263 ? 7.499 -2.445 -16.568 1.00 88.69 263 TRP A N 1
ATOM 1923 C CA . TRP A 1 263 ? 7.540 -3.808 -16.065 1.00 88.69 263 TRP A CA 1
ATOM 1924 C C . TRP A 1 263 ? 8.972 -4.175 -15.693 1.00 88.69 263 TRP A C 1
ATOM 1926 O O . TRP A 1 263 ? 9.920 -3.582 -16.204 1.00 88.69 263 TRP A O 1
ATOM 1936 N N . MET A 1 264 ? 9.125 -5.169 -14.827 1.00 90.50 264 MET A N 1
ATOM 1937 C CA . MET A 1 264 ? 10.398 -5.851 -14.628 1.00 90.50 264 MET A CA 1
ATOM 1938 C C . MET A 1 264 ? 10.176 -7.352 -14.486 1.00 90.50 264 MET A C 1
ATOM 1940 O O . MET A 1 264 ? 9.211 -7.788 -13.868 1.00 90.50 264 MET A O 1
ATOM 1944 N N . ARG A 1 265 ? 11.062 -8.157 -15.057 1.00 89.94 265 ARG A N 1
ATOM 1945 C CA . ARG A 1 265 ? 11.032 -9.616 -14.950 1.00 89.94 265 ARG A CA 1
ATOM 1946 C C . ARG A 1 265 ? 12.416 -10.099 -14.577 1.00 89.94 265 ARG A C 1
ATOM 1948 O O . ARG A 1 265 ? 13.402 -9.604 -15.124 1.00 89.94 265 ARG A O 1
ATOM 1955 N N . LYS A 1 266 ? 12.483 -11.038 -13.639 1.00 88.31 266 LYS A N 1
ATOM 1956 C CA . LYS A 1 266 ? 13.757 -11.634 -13.247 1.00 88.31 266 LYS A CA 1
ATOM 1957 C C . LYS A 1 266 ? 14.325 -12.428 -14.431 1.00 88.31 266 LYS A C 1
ATOM 1959 O O . LYS A 1 266 ? 13.557 -13.105 -15.112 1.00 88.31 266 LYS A O 1
ATOM 1964 N N . LYS A 1 267 ? 15.619 -12.265 -14.709 1.00 83.56 267 LYS A N 1
ATOM 1965 C CA . LYS A 1 267 ? 16.344 -13.079 -15.692 1.00 83.56 267 LYS A CA 1
ATOM 1966 C C . LYS A 1 267 ? 16.701 -14.440 -15.101 1.00 83.56 267 LYS A C 1
ATOM 1968 O O . LYS A 1 267 ? 16.902 -14.503 -13.864 1.00 83.56 267 LYS A O 1
#